Protein AF-A0A173WM74-F1 (afdb_monomer)

Radius of gyration: 18.57 Å; Cα contacts (8 Å, |Δi|>4): 233; chains: 1; bounding box: 45×38×47 Å

Secondary structure (DSSP, 8-state):
--HHHHHHHHHHHTTTEEEHHHHHHHS--TT---S-HHHHHHHHHHH-TTEEEEETTEEEEGGGHHHHHHHTTPPTT-HHHHHHHHHHHHHHHHHHHHHHTT-EEE--TTTTTSEETTEEHHHH-S-SS----S-HHHHHHHTTSSEEEE-TTS-EEEEE----TT-HHHHHHHHHH-

Nearest PDB structures (foldseek):
  5ocn-assembly7_G  TM=7.504E-01  e=9.174E-02  Homo sapiens
  7ne9-assembly1_CCC  TM=6.544E-01  e=1.802E-01  Parasynechococcus marenigrum WH 8102
  6nej-assembly1_B  TM=4.318E-01  e=1.069E+00  Thalictrum flavum subsp. glaucum
  5w7p-assembly1_A-2  TM=2.879E-01  e=3.131E-01  Penicillium oxalicum
  6nei-assembly1_A  TM=4.281E-01  e=2.853E+00  Thalictrum flavum subsp. glaucum

pLDDT: mean 93.68, std 6.39, range [60.84, 98.62]

InterPro domains:
  IPR059547 Type II restriction enzyme NmeDI, C-terminal domain [PF27126] (79-174)

Solvent-accessible surface area (backbone atoms only — not comparable to full-atom values): 10257 Å² total; per-residue (Å²): 133,55,77,63,52,47,51,51,54,40,21,53,76,55,71,28,32,41,39,56,69,53,45,68,72,62,43,84,58,90,85,55,90,62,96,52,59,69,58,50,52,57,49,49,54,71,74,41,79,65,31,42,78,80,48,95,60,30,36,30,33,50,94,34,44,72,62,50,32,59,66,51,62,46,48,88,96,36,67,67,36,48,50,53,43,51,43,33,38,51,46,37,52,53,35,53,52,31,49,76,70,72,26,41,21,35,55,23,84,90,48,28,76,40,49,30,64,89,41,37,38,57,78,68,40,72,34,94,62,86,68,88,70,63,59,68,73,56,47,60,56,54,51,73,37,53,33,37,29,20,43,97,84,54,38,84,71,48,81,42,77,83,76,59,96,89,51,61,66,64,57,53,53,53,61,74,71,105

Organism: NCBI:txid88431

Mean predicted aligned error: 4.09 Å

Foldseek 3Di:
DDLLVQQQVQCVVVQFKDFLVSSVVRGDCVPPPDPCSSVVSVVSQVPDPQKDDLDVRMIGGPVRVVVQCVLLVHDPPDPVSSVLSQQLQVLQVVLVVLVVVVWAKDAAPVQQQHDNRNDGVVVSGRDDDQDPQDDPVLSVLLSPFGMFTADPVSHTPDTDHDDDPVPVVVVVVSVVSD

Structure (mmCIF, N/CA/C/O backbone):
data_AF-A0A173WM74-F1
#
_entry.id   AF-A0A173WM74-F1
#
loop_
_atom_site.group_PDB
_atom_site.id
_atom_site.type_symbol
_atom_site.label_atom_id
_atom_site.label_alt_id
_atom_site.label_comp_id
_atom_site.label_asym_id
_atom_site.label_entity_id
_atom_site.label_seq_id
_atom_site.pdbx_PDB_ins_code
_atom_site.Cartn_x
_atom_site.Cartn_y
_atom_site.Cartn_z
_atom_site.occupancy
_atom_site.B_iso_or_equiv
_atom_site.auth_seq_id
_atom_site.auth_comp_id
_atom_site.auth_asym_id
_atom_site.auth_atom_id
_atom_site.pdbx_PDB_model_num
ATOM 1 N N . MET A 1 1 ? -21.496 10.206 21.040 1.00 77.50 1 MET A N 1
ATOM 2 C CA . MET A 1 1 ? -20.608 9.261 20.348 1.00 77.50 1 MET A CA 1
ATOM 3 C C . MET A 1 1 ? -19.199 9.432 20.893 1.00 77.50 1 MET A C 1
ATOM 5 O O . MET A 1 1 ? -18.743 10.569 20.995 1.00 77.50 1 MET A O 1
ATOM 9 N N . THR A 1 2 ? -18.553 8.356 21.332 1.00 93.25 2 THR A N 1
ATOM 10 C CA . THR A 1 2 ? -17.160 8.379 21.816 1.00 93.25 2 THR A CA 1
ATOM 11 C C . THR A 1 2 ? -16.170 8.446 20.646 1.00 93.25 2 THR A C 1
ATOM 13 O O . THR A 1 2 ? -16.513 8.090 19.523 1.00 93.25 2 THR A O 1
ATOM 16 N N . GLN A 1 3 ? -14.921 8.879 20.879 1.00 95.00 3 GLN A N 1
ATOM 17 C CA . GLN A 1 3 ? -13.886 8.894 19.824 1.00 95.00 3 GLN A CA 1
ATOM 18 C C . GLN A 1 3 ? -13.664 7.502 19.213 1.00 95.00 3 GLN A C 1
ATOM 20 O O . GLN A 1 3 ? -13.483 7.384 18.006 1.00 95.00 3 GLN A O 1
ATOM 25 N N . LYS A 1 4 ? -13.739 6.450 20.041 1.00 96.50 4 LYS A N 1
ATOM 26 C CA . LYS A 1 4 ? -13.674 5.054 19.599 1.00 96.50 4 LYS A CA 1
ATOM 27 C C . LYS A 1 4 ? -14.817 4.710 18.641 1.00 96.50 4 LYS A C 1
ATOM 29 O O . LYS A 1 4 ? -14.561 4.165 17.574 1.00 96.50 4 LYS A O 1
ATOM 34 N N . GLU A 1 5 ? -16.056 5.067 18.986 1.00 96.19 5 GLU A N 1
ATOM 35 C CA . GLU A 1 5 ? -17.231 4.818 18.135 1.00 96.19 5 GLU A CA 1
ATOM 36 C C . GLU A 1 5 ? -17.116 5.492 16.764 1.00 96.19 5 GLU A C 1
ATOM 38 O O . GLU A 1 5 ? -17.469 4.870 15.768 1.00 96.19 5 GLU A O 1
ATOM 43 N N . TYR A 1 6 ? -16.565 6.711 16.687 1.00 96.62 6 TYR A N 1
ATOM 44 C CA . TYR A 1 6 ? -16.304 7.361 15.396 1.00 96.62 6 TYR A CA 1
ATOM 45 C C . TYR A 1 6 ? -15.345 6.546 14.515 1.00 96.62 6 TYR A C 1
ATOM 47 O O . TYR A 1 6 ? -15.570 6.427 13.312 1.00 96.62 6 TYR A O 1
ATOM 55 N N . VAL A 1 7 ? -14.286 5.973 15.100 1.00 97.69 7 VAL A N 1
ATOM 56 C CA . VAL A 1 7 ? -13.318 5.139 14.366 1.00 97.69 7 VAL A CA 1
ATOM 57 C C . VAL A 1 7 ? -13.951 3.814 13.932 1.00 97.69 7 VAL A C 1
ATOM 59 O O . VAL A 1 7 ? -13.772 3.412 12.783 1.00 97.69 7 VAL A O 1
ATOM 62 N N . ILE A 1 8 ? -14.728 3.164 14.808 1.00 98.12 8 ILE A N 1
ATOM 63 C CA . ILE A 1 8 ? -15.452 1.925 14.479 1.00 98.12 8 ILE A CA 1
ATOM 64 C C . ILE A 1 8 ? -16.420 2.166 13.319 1.00 98.12 8 ILE A C 1
ATOM 66 O O . ILE A 1 8 ? -16.401 1.435 12.331 1.00 98.12 8 ILE A O 1
ATOM 70 N N . GLU A 1 9 ? -17.239 3.212 13.408 1.00 97.06 9 GLU A N 1
ATOM 71 C CA . GLU A 1 9 ? -18.222 3.545 12.379 1.00 97.06 9 GLU A CA 1
ATOM 72 C C . GLU A 1 9 ? -17.555 3.889 11.039 1.00 97.06 9 GLU A C 1
ATOM 74 O O . GLU A 1 9 ? -18.016 3.447 9.986 1.00 97.06 9 GLU A O 1
ATOM 79 N N . ALA A 1 10 ? -16.428 4.610 11.062 1.00 97.44 10 ALA A N 1
ATOM 80 C CA . ALA A 1 10 ? -15.644 4.880 9.859 1.00 97.44 10 ALA A CA 1
ATOM 81 C C . ALA A 1 10 ? -15.107 3.590 9.213 1.00 97.44 10 ALA A C 1
ATOM 83 O O . ALA A 1 10 ? -15.219 3.430 7.999 1.00 97.44 10 ALA A O 1
ATOM 84 N N . MET A 1 11 ? -14.580 2.644 10.001 1.00 97.94 11 MET A N 1
ATOM 85 C CA . MET A 1 11 ? -14.127 1.352 9.471 1.00 97.94 11 MET A CA 1
ATOM 86 C C . MET A 1 11 ? -15.284 0.513 8.927 1.0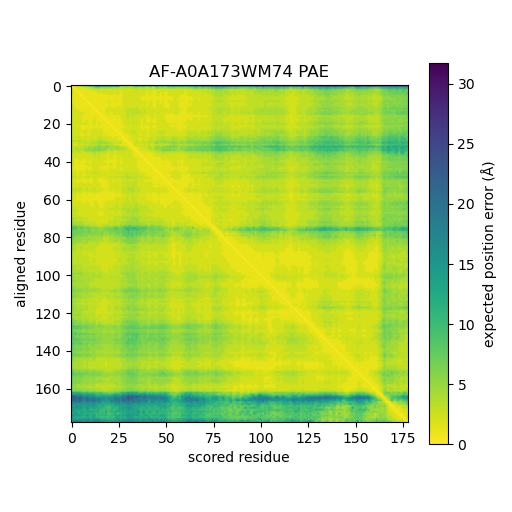0 97.94 11 MET A C 1
ATOM 88 O O . MET A 1 11 ? -15.142 -0.059 7.851 1.00 97.94 11 MET A O 1
ATOM 92 N N . ARG A 1 12 ? -16.444 0.469 9.598 1.00 97.44 12 ARG A N 1
ATOM 93 C CA . ARG A 1 12 ? -17.629 -0.259 9.102 1.00 97.44 12 ARG A CA 1
ATOM 94 C C . ARG A 1 12 ? -18.076 0.251 7.737 1.00 97.44 12 ARG A C 1
ATOM 96 O O . ARG A 1 12 ? -18.298 -0.547 6.830 1.00 97.44 12 ARG A O 1
ATOM 103 N N . ARG A 1 13 ? -18.132 1.575 7.563 1.00 96.69 13 ARG A N 1
ATOM 104 C CA . ARG A 1 13 ? -18.447 2.210 6.270 1.00 96.69 13 ARG A CA 1
ATOM 105 C C . ARG A 1 13 ? -17.415 1.898 5.188 1.00 96.69 13 ARG A C 1
ATOM 107 O O . ARG A 1 13 ? -17.774 1.847 4.019 1.00 96.69 13 ARG A O 1
ATOM 114 N N . ASN A 1 14 ? -16.167 1.654 5.581 1.00 96.62 14 ASN A N 1
ATOM 115 C CA . ASN A 1 14 ? -15.069 1.279 4.693 1.00 96.62 14 ASN A CA 1
ATOM 116 C C . ASN A 1 14 ? -14.883 -0.248 4.567 1.00 96.62 14 ASN A C 1
ATOM 118 O O . ASN A 1 14 ? -13.817 -0.726 4.189 1.00 96.62 14 ASN A O 1
ATOM 122 N N . GLY A 1 15 ? -15.910 -1.037 4.900 1.00 96.19 15 GLY A N 1
ATOM 123 C CA . GLY A 1 15 ? -15.885 -2.491 4.737 1.00 96.19 15 GLY A CA 1
ATOM 124 C C . GLY A 1 15 ? -15.072 -3.236 5.798 1.00 96.19 15 GLY A C 1
ATOM 125 O O . GLY A 1 15 ? -14.536 -4.297 5.501 1.00 96.19 15 GLY A O 1
ATOM 126 N N . GLY A 1 16 ? -14.963 -2.695 7.011 1.00 97.56 16 GLY A N 1
ATOM 127 C CA . GLY A 1 16 ? -14.374 -3.367 8.173 1.00 97.56 16 GLY A CA 1
ATOM 128 C C . GLY A 1 16 ? -12.871 -3.158 8.364 1.00 97.56 16 GLY A C 1
ATOM 129 O O . GLY A 1 16 ? -12.317 -3.658 9.340 1.00 97.56 16 GLY A O 1
ATOM 130 N N . TYR A 1 17 ? -12.208 -2.403 7.486 1.00 97.94 17 TYR A N 1
ATOM 131 C CA . TYR A 1 17 ? -10.787 -2.070 7.594 1.00 97.94 17 TYR A CA 1
ATOM 132 C C . TYR A 1 17 ? -10.521 -0.624 7.186 1.00 97.94 17 TYR A C 1
ATOM 134 O O . TYR A 1 17 ? -11.358 0.010 6.549 1.00 97.94 17 TYR A O 1
ATOM 142 N N . ALA A 1 18 ? -9.354 -0.089 7.535 1.00 97.56 18 ALA A N 1
ATOM 143 C CA . ALA A 1 18 ? -8.869 1.168 6.982 1.00 97.56 18 ALA A CA 1
ATOM 144 C C . ALA A 1 18 ? -7.352 1.329 7.152 1.00 97.56 18 ALA A C 1
ATOM 146 O O . ALA A 1 18 ? -6.758 0.893 8.146 1.00 97.56 18 ALA A O 1
ATOM 147 N N . THR A 1 19 ? -6.726 2.032 6.208 1.00 96.25 19 THR A N 1
ATOM 148 C CA . THR A 1 19 ? -5.402 2.621 6.421 1.00 96.25 19 THR A CA 1
ATOM 149 C C . THR A 1 19 ? -5.500 3.849 7.331 1.00 96.25 19 THR A C 1
ATOM 151 O O . THR A 1 19 ? -6.561 4.465 7.469 1.00 96.25 19 THR A O 1
ATOM 154 N N . PHE A 1 20 ? -4.387 4.282 7.929 1.00 95.62 20 PHE A N 1
ATOM 155 C CA . PHE A 1 20 ? -4.365 5.549 8.669 1.00 95.62 20 PHE A CA 1
ATOM 156 C C . PHE A 1 20 ? -4.770 6.746 7.805 1.00 95.62 20 PHE A C 1
ATOM 158 O O . PHE A 1 20 ? -5.438 7.646 8.307 1.00 95.62 20 PHE A O 1
ATOM 165 N N . GLN A 1 21 ? -4.398 6.765 6.524 1.00 92.44 21 GLN A N 1
ATOM 166 C CA . GLN A 1 21 ? -4.818 7.822 5.605 1.00 92.44 21 GLN A CA 1
ATOM 167 C C . GLN A 1 21 ? -6.338 7.831 5.431 1.00 92.44 21 GLN A C 1
ATOM 169 O O . GLN A 1 21 ? -6.950 8.883 5.603 1.00 92.44 21 GLN A O 1
ATOM 174 N N . GLN A 1 22 ? -6.942 6.666 5.178 1.00 95.38 22 GLN A N 1
ATOM 175 C CA . GLN A 1 22 ? -8.394 6.527 5.057 1.00 95.38 22 GLN A CA 1
ATOM 176 C C . GLN A 1 22 ? -9.100 6.973 6.345 1.00 95.38 22 GLN A C 1
ATOM 178 O O . GLN A 1 22 ? -10.022 7.782 6.289 1.00 95.38 22 GLN A O 1
ATOM 183 N N . LEU A 1 23 ? -8.636 6.536 7.523 1.00 96.94 23 LEU A N 1
ATOM 184 C CA . LEU A 1 23 ? -9.214 6.972 8.802 1.00 96.94 23 LEU A CA 1
ATOM 185 C C . LEU A 1 23 ? -9.132 8.488 8.991 1.00 96.94 23 LEU A C 1
ATOM 187 O O . LEU A 1 23 ? -10.112 9.107 9.392 1.00 96.94 23 LEU A O 1
ATOM 191 N N . ASN A 1 24 ? -7.986 9.095 8.674 1.00 94.75 24 ASN A N 1
ATOM 192 C CA . ASN A 1 24 ? -7.809 10.543 8.789 1.00 94.75 24 ASN A CA 1
ATOM 193 C C . ASN A 1 24 ? -8.716 11.339 7.835 1.00 94.75 24 ASN A C 1
ATOM 195 O O . ASN A 1 24 ? -8.970 12.509 8.099 1.00 94.75 24 ASN A O 1
ATOM 199 N N . GLN A 1 25 ? -9.174 10.732 6.738 1.00 94.19 25 GLN A N 1
ATOM 200 C CA . GLN A 1 25 ? -10.096 11.348 5.782 1.00 94.19 25 GLN A CA 1
ATOM 201 C C . GLN A 1 25 ? -11.571 11.120 6.147 1.00 94.19 25 GLN A C 1
ATOM 203 O O . GLN A 1 25 ? -12.395 11.997 5.909 1.00 94.19 25 GLN A O 1
ATOM 208 N N . MET A 1 26 ? -11.911 9.952 6.700 1.00 96.19 26 MET A N 1
ATOM 209 C CA . MET A 1 26 ? -13.301 9.546 6.952 1.00 96.19 26 MET A CA 1
ATOM 210 C C . MET A 1 26 ? -13.820 9.926 8.342 1.00 96.19 26 MET A C 1
ATOM 212 O O . MET A 1 26 ? -15.027 10.089 8.517 1.00 96.19 26 MET A O 1
ATOM 216 N N . VAL A 1 27 ? -12.942 10.015 9.346 1.00 96.06 27 VAL A N 1
ATOM 217 C CA . VAL A 1 27 ? -13.343 10.318 10.725 1.00 96.06 27 VAL A CA 1
ATOM 218 C C . VAL A 1 27 ? -13.582 11.818 10.884 1.00 96.06 27 VAL A C 1
ATOM 220 O O . VAL A 1 27 ? -12.704 12.631 10.605 1.00 96.06 27 VAL A O 1
ATOM 223 N N . ASP A 1 28 ? -14.758 12.184 11.398 1.00 92.62 28 ASP A N 1
ATOM 224 C CA . ASP A 1 28 ? -15.050 13.566 11.772 1.00 92.62 28 ASP A CA 1
ATOM 225 C C . ASP A 1 28 ? -14.427 13.916 13.134 1.00 92.62 28 ASP A C 1
ATOM 227 O O . ASP A 1 28 ? -14.791 13.374 14.183 1.00 92.62 28 ASP A O 1
ATOM 231 N N . PHE A 1 29 ? -13.493 14.865 13.112 1.00 94.12 29 PHE A N 1
ATOM 232 C CA . PHE A 1 29 ? -12.810 15.380 14.298 1.00 94.12 29 PHE A CA 1
ATOM 233 C C . PHE A 1 29 ? -13.439 16.650 14.872 1.00 94.12 29 PHE A C 1
ATOM 235 O O . PHE A 1 29 ? -12.934 17.158 15.871 1.00 94.12 29 PHE A O 1
ATOM 242 N N . SER A 1 30 ? -14.510 17.184 14.277 1.00 91.94 30 SER A N 1
ATOM 243 C CA . SER A 1 30 ? -15.114 18.478 14.642 1.00 91.94 30 SER A CA 1
ATOM 244 C C . SER A 1 30 ? -15.433 18.615 16.137 1.00 91.94 30 SER A C 1
ATOM 246 O O . SER A 1 30 ? -15.319 19.692 16.718 1.00 91.94 30 SER A O 1
ATOM 248 N N . THR A 1 31 ? -15.787 17.502 16.781 1.00 92.62 31 THR A N 1
ATOM 249 C CA . THR A 1 31 ? -16.156 17.435 18.201 1.00 92.62 31 THR A CA 1
ATOM 250 C C . THR A 1 31 ? -14.990 17.087 19.132 1.00 92.62 31 THR A C 1
ATOM 252 O O . THR A 1 31 ? -15.153 17.042 20.356 1.00 92.62 31 THR A O 1
ATOM 255 N N . TRP A 1 32 ? -13.802 16.816 18.588 1.00 94.50 32 TRP A N 1
ATOM 256 C CA . TRP A 1 32 ? -12.655 16.350 19.358 1.00 94.50 32 TRP A CA 1
ATOM 257 C C . TRP A 1 32 ? -11.907 17.539 19.964 1.00 94.50 32 TRP A C 1
ATOM 259 O O . TRP A 1 32 ? -11.507 18.470 19.277 1.00 94.50 32 TRP A O 1
ATOM 269 N N . LYS A 1 33 ? -11.650 17.488 21.274 1.00 93.69 33 LYS A N 1
ATOM 270 C CA . LYS A 1 33 ? -10.953 18.569 22.000 1.00 93.69 33 LYS A CA 1
ATOM 271 C C . LYS A 1 33 ? -9.421 18.516 21.882 1.00 93.69 33 LYS A C 1
ATOM 273 O O . LYS A 1 33 ? -8.736 19.393 22.400 1.00 93.69 33 LYS A O 1
ATOM 278 N N . THR A 1 34 ? -8.872 17.467 21.268 1.00 92.94 34 THR A N 1
ATOM 279 C CA . THR A 1 34 ? -7.420 17.266 21.135 1.00 92.94 34 THR A CA 1
ATOM 280 C C . THR A 1 34 ? -6.835 18.120 20.011 1.00 92.94 34 THR A C 1
ATOM 282 O O . THR A 1 34 ? -7.467 18.322 18.980 1.00 92.94 34 THR A O 1
ATOM 285 N N . LYS A 1 35 ? -5.589 18.574 20.185 1.00 93.69 35 LYS A N 1
ATOM 286 C CA . LYS A 1 35 ? -4.828 19.273 19.135 1.00 93.69 35 LYS A CA 1
ATOM 287 C C . LYS A 1 35 ? -4.227 18.317 18.099 1.00 93.69 35 LYS A C 1
ATOM 289 O O . LYS A 1 35 ? -3.774 18.766 17.053 1.00 93.69 35 LYS A O 1
ATOM 294 N N . THR A 1 36 ? -4.191 17.018 18.396 1.00 94.69 36 THR A N 1
ATOM 295 C CA . THR A 1 36 ? -3.547 15.986 17.570 1.00 94.69 36 THR A CA 1
ATOM 296 C C . THR A 1 36 ? -4.497 14.811 17.297 1.00 94.69 36 THR A C 1
ATOM 298 O O . THR A 1 36 ? -4.211 13.673 17.678 1.00 94.69 36 THR A O 1
ATOM 301 N N . PRO A 1 37 ? -5.644 15.043 16.630 1.00 95.31 37 PRO A N 1
ATOM 302 C CA . PRO A 1 37 ? -6.659 14.008 16.409 1.00 95.31 37 PRO A CA 1
ATOM 303 C C . PRO A 1 37 ? -6.125 12.763 15.682 1.00 95.31 37 PRO A C 1
ATOM 305 O O . PRO A 1 37 ? -6.489 11.640 16.023 1.00 95.31 37 PRO A O 1
ATOM 308 N N . GLN A 1 38 ? -5.170 12.921 14.766 1.00 95.56 38 GLN A N 1
ATOM 309 C CA . GLN A 1 38 ? -4.547 11.795 14.064 1.00 95.56 38 GLN A CA 1
ATOM 310 C C . GLN A 1 38 ? -3.710 10.915 15.008 1.00 95.56 38 GLN A C 1
ATOM 312 O O . GLN A 1 38 ? -3.611 9.705 14.811 1.00 95.56 38 GLN A O 1
ATOM 317 N N . ALA A 1 39 ? -3.094 11.500 16.044 1.00 96.50 39 ALA A N 1
ATOM 318 C CA . ALA A 1 39 ? -2.398 10.732 17.079 1.00 96.50 39 ALA A CA 1
ATOM 319 C C . ALA A 1 39 ? -3.389 9.959 17.952 1.00 96.50 39 ALA A C 1
ATOM 321 O O . ALA A 1 39 ? -3.135 8.803 18.285 1.00 96.50 39 ALA A O 1
ATOM 322 N N . SER A 1 40 ? -4.541 10.565 18.244 1.00 96.94 40 SER A N 1
ATOM 323 C CA . SER A 1 40 ? -5.629 9.899 18.954 1.00 96.94 40 SER A CA 1
ATOM 324 C C . SER A 1 40 ? -6.182 8.702 18.170 1.00 96.94 40 SER A C 1
ATOM 326 O O . SER A 1 40 ? -6.369 7.657 18.781 1.00 96.94 40 SER A O 1
ATOM 328 N N . ILE A 1 41 ? -6.333 8.768 16.836 1.00 97.44 41 ILE A N 1
ATOM 329 C CA . ILE A 1 41 ? -6.678 7.577 16.024 1.00 97.44 41 ILE A CA 1
ATOM 330 C C . ILE A 1 41 ? -5.662 6.452 16.226 1.00 97.44 41 ILE A C 1
ATOM 332 O O . ILE A 1 41 ? -6.052 5.316 16.491 1.00 97.44 41 ILE A O 1
ATOM 336 N N . ARG A 1 42 ? -4.361 6.758 16.105 1.00 97.38 42 ARG A N 1
ATOM 337 C CA . ARG A 1 42 ? -3.303 5.745 16.253 1.00 97.38 42 ARG A CA 1
ATOM 338 C C . ARG A 1 42 ? -3.361 5.077 17.621 1.00 97.38 42 ARG A C 1
ATOM 340 O O . ARG A 1 42 ? -3.242 3.862 17.696 1.00 97.38 42 ARG A O 1
ATOM 347 N N . GLN A 1 43 ? -3.570 5.862 18.674 1.00 97.50 43 GLN A N 1
ATOM 348 C CA . GLN A 1 43 ? -3.729 5.339 20.026 1.00 97.50 43 GLN A CA 1
ATOM 349 C C . GLN A 1 43 ? -4.972 4.450 20.144 1.00 97.50 43 GLN A C 1
ATOM 351 O O . GLN A 1 43 ? -4.876 3.362 20.700 1.00 97.50 43 GLN A O 1
ATOM 356 N N . ILE A 1 44 ? -6.121 4.887 19.617 1.00 97.69 44 ILE A N 1
ATOM 357 C CA . ILE A 1 44 ? -7.387 4.142 19.691 1.00 97.69 44 ILE A CA 1
ATOM 358 C C . ILE A 1 44 ? -7.213 2.741 19.105 1.00 97.69 44 ILE A C 1
ATOM 360 O O . ILE A 1 44 ? -7.441 1.761 19.807 1.00 97.69 44 ILE A O 1
ATOM 364 N N . VAL A 1 45 ? -6.742 2.626 17.862 1.00 98.06 45 VAL A N 1
ATOM 365 C CA . VAL A 1 45 ? -6.629 1.304 17.223 1.00 98.06 45 VAL A CA 1
ATOM 366 C C . VAL A 1 45 ? -5.597 0.396 17.902 1.00 98.06 45 VAL A C 1
ATOM 368 O O . VAL A 1 45 ? -5.683 -0.813 17.773 1.00 98.06 45 VAL A O 1
ATOM 371 N N . GLN A 1 46 ? -4.628 0.959 18.633 1.00 97.06 46 GLN A N 1
ATOM 372 C CA . GLN A 1 46 ? -3.585 0.196 19.328 1.00 97.06 46 GLN A CA 1
ATOM 373 C C . GLN A 1 46 ? -3.985 -0.284 20.728 1.00 97.06 46 GLN A C 1
ATOM 375 O O . GLN A 1 46 ? -3.405 -1.251 21.212 1.00 97.06 46 GLN A O 1
ATOM 380 N N . VAL A 1 47 ? -4.896 0.421 21.404 1.00 97.69 47 VAL A N 1
ATOM 381 C CA . VAL A 1 47 ? -5.229 0.177 22.820 1.00 97.69 47 VAL A CA 1
ATOM 382 C C . VAL A 1 47 ? -6.463 -0.707 22.986 1.00 97.69 47 VAL A C 1
ATOM 384 O O . VAL A 1 47 ? -6.567 -1.419 23.981 1.00 97.69 47 VAL A O 1
ATOM 387 N N . TYR A 1 48 ? -7.400 -0.643 22.044 1.00 98.00 48 TYR A N 1
ATOM 388 C CA . TYR A 1 48 ? -8.688 -1.323 22.135 1.00 98.00 48 TYR A CA 1
ATOM 389 C C . TYR A 1 48 ? -8.685 -2.655 21.367 1.00 98.00 48 TYR A C 1
ATOM 391 O O . TYR A 1 48 ? -8.149 -2.734 20.264 1.00 98.00 48 TYR A O 1
ATOM 399 N N . ASP A 1 49 ? -9.305 -3.687 21.941 1.00 97.38 49 ASP A N 1
ATOM 400 C CA . ASP A 1 49 ? -9.371 -5.060 21.412 1.00 97.38 49 ASP A CA 1
ATOM 401 C C . ASP A 1 49 ? -10.370 -5.232 20.257 1.00 97.38 49 ASP A C 1
ATOM 403 O O . ASP A 1 49 ? -10.314 -6.212 19.507 1.00 97.38 49 ASP A O 1
ATOM 407 N N . GLU A 1 50 ? -11.246 -4.246 20.051 1.00 98.19 50 GLU A N 1
ATOM 408 C CA . GLU A 1 50 ? -12.124 -4.182 18.883 1.00 98.19 50 GLU A CA 1
ATOM 409 C C . GLU A 1 50 ? -11.359 -3.998 17.562 1.00 98.19 50 GLU A C 1
ATOM 411 O O . GLU A 1 50 ? -11.954 -4.138 16.492 1.00 98.19 50 GLU A O 1
ATOM 416 N N . PHE A 1 51 ? -10.054 -3.715 17.621 1.00 98.50 51 PHE A N 1
ATOM 417 C CA . PHE A 1 51 ? -9.186 -3.555 16.462 1.00 98.50 51 PHE A CA 1
ATOM 418 C C . PHE A 1 51 ? -8.045 -4.569 16.470 1.00 98.50 51 PHE A C 1
ATOM 420 O O . PHE A 1 51 ? -7.461 -4.883 17.506 1.00 98.50 51 PHE A O 1
ATOM 427 N N . PHE A 1 52 ? -7.640 -4.996 15.279 1.00 97.44 52 PHE A N 1
ATOM 428 C CA . PHE A 1 52 ? -6.409 -5.747 15.087 1.00 97.44 52 PHE A CA 1
ATOM 429 C C . PHE A 1 52 ? -5.579 -5.147 13.954 1.00 97.44 52 PHE A C 1
ATOM 431 O O . PHE A 1 52 ? -6.088 -4.559 12.992 1.00 97.44 52 PHE A O 1
ATOM 438 N N . ARG A 1 53 ? -4.260 -5.278 14.087 1.00 97.25 53 ARG A N 1
ATOM 439 C CA . ARG A 1 53 ? -3.309 -4.790 13.092 1.00 97.25 53 ARG A CA 1
ATOM 440 C C . ARG A 1 53 ? -3.111 -5.848 12.017 1.00 97.25 53 ARG A C 1
ATOM 442 O O . ARG A 1 53 ? -2.678 -6.950 12.334 1.00 97.25 53 ARG A O 1
ATOM 449 N N . ILE A 1 54 ? -3.325 -5.477 10.759 1.00 95.44 54 ILE A N 1
ATOM 450 C CA . ILE A 1 54 ? -2.989 -6.327 9.608 1.00 95.44 54 ILE A CA 1
ATOM 451 C C . ILE A 1 54 ? -1.535 -6.059 9.211 1.00 95.44 54 ILE A C 1
ATOM 453 O O . ILE A 1 54 ? -0.706 -6.968 9.175 1.00 95.44 54 ILE A O 1
ATOM 457 N N . ARG A 1 55 ? -1.199 -4.782 8.985 1.00 95.00 55 ARG A N 1
ATOM 458 C CA . ARG A 1 55 ? 0.149 -4.296 8.645 1.00 95.00 55 ARG A CA 1
ATOM 459 C C . ARG A 1 55 ? 0.411 -2.923 9.260 1.00 95.00 55 ARG A C 1
ATOM 461 O O . ARG A 1 55 ? -0.517 -2.283 9.756 1.00 95.00 55 ARG A O 1
ATOM 468 N N . PRO A 1 56 ? 1.661 -2.430 9.264 1.00 93.88 56 PRO A N 1
ATOM 469 C CA . PRO A 1 56 ? 1.939 -1.047 9.626 1.00 93.88 56 PRO A CA 1
ATOM 470 C C . PRO A 1 56 ? 1.038 -0.072 8.857 1.00 93.88 56 PRO A C 1
ATOM 472 O O . PRO A 1 56 ? 1.014 -0.039 7.628 1.00 93.88 56 PRO A O 1
ATOM 475 N N . GLY A 1 57 ? 0.251 0.694 9.610 1.00 95.00 57 GLY A N 1
ATOM 476 C CA . GLY A 1 57 ? -0.697 1.653 9.053 1.00 95.00 57 GLY A CA 1
ATOM 477 C C . GLY A 1 57 ? -2.011 1.078 8.521 1.00 95.00 57 GLY A C 1
ATOM 478 O O . GLY A 1 57 ? -2.851 1.888 8.149 1.00 95.00 57 GLY A O 1
ATOM 479 N N . LEU A 1 58 ? -2.224 -0.245 8.543 1.00 97.62 58 LEU A N 1
ATOM 480 C CA . LEU A 1 58 ? -3.453 -0.923 8.112 1.00 97.62 58 LEU A CA 1
ATOM 481 C C . LEU A 1 58 ? -4.074 -1.711 9.270 1.00 97.62 58 LEU A C 1
ATOM 483 O O . LEU A 1 58 ? -3.473 -2.647 9.809 1.00 97.62 58 LEU A O 1
ATOM 487 N N . TRP A 1 59 ? -5.298 -1.335 9.620 1.00 98.44 59 TRP A N 1
ATOM 488 C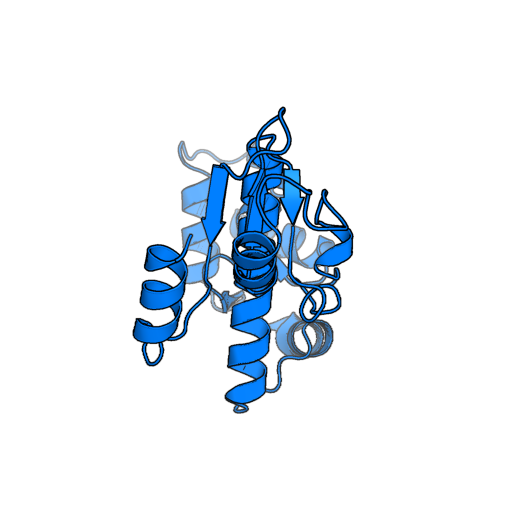 CA . TRP A 1 59 ? -6.039 -1.876 10.755 1.00 98.44 59 TRP A CA 1
ATOM 489 C C . TRP A 1 59 ? -7.433 -2.313 10.328 1.00 98.44 59 TRP A C 1
ATOM 491 O O . TRP A 1 59 ? -7.989 -1.774 9.371 1.00 98.44 59 TRP A O 1
ATOM 501 N N . ALA A 1 60 ? -8.000 -3.266 11.056 1.00 98.31 60 ALA A N 1
ATOM 502 C CA . ALA A 1 60 ? -9.355 -3.742 10.832 1.00 98.31 60 ALA A CA 1
ATOM 503 C C . ALA A 1 60 ? -10.084 -4.016 12.142 1.00 98.31 60 ALA A C 1
ATOM 505 O O . ALA A 1 60 ? -9.464 -4.145 13.199 1.00 98.31 60 ALA A O 1
ATOM 506 N N . LEU A 1 61 ? -11.410 -4.080 12.052 1.00 98.62 61 LEU A N 1
ATOM 507 C CA . LEU A 1 61 ? -12.267 -4.458 13.163 1.00 98.62 61 LEU A CA 1
ATOM 508 C C . LEU A 1 61 ? -12.169 -5.960 13.401 1.00 98.62 61 LEU A C 1
ATOM 510 O O . LEU A 1 61 ? -12.299 -6.747 12.463 1.00 98.62 61 LEU A O 1
ATOM 514 N N . THR A 1 62 ? -12.006 -6.359 14.659 1.00 98.19 62 THR A N 1
ATOM 515 C CA . THR A 1 62 ? -11.919 -7.770 15.057 1.00 98.19 62 THR A CA 1
ATOM 516 C C . THR A 1 62 ? -13.159 -8.557 14.618 1.00 98.19 62 THR A C 1
ATOM 518 O O . THR A 1 62 ? -13.031 -9.685 14.151 1.00 98.19 62 THR A O 1
ATOM 521 N N . GLU A 1 63 ? -14.347 -7.941 14.652 1.00 97.81 63 GLU A N 1
ATOM 522 C CA . GLU A 1 63 ? -15.604 -8.546 14.170 1.00 97.81 63 GLU A CA 1
ATOM 523 C C . GLU A 1 63 ? -15.631 -8.815 12.650 1.00 97.81 63 GLU A C 1
ATOM 525 O O . GLU A 1 63 ? -16.421 -9.632 12.188 1.00 97.81 63 GLU A O 1
ATOM 530 N N . CYS A 1 64 ? -14.767 -8.158 11.866 1.00 97.50 64 CYS A N 1
ATOM 531 C CA . CYS A 1 64 ? -14.683 -8.300 10.408 1.00 97.50 64 CYS A CA 1
ATOM 532 C C . CYS A 1 64 ? -13.466 -9.116 9.945 1.00 97.50 64 CYS A C 1
ATOM 534 O O . CYS A 1 64 ? -13.204 -9.173 8.743 1.00 97.50 64 CYS A O 1
ATOM 536 N N . LYS A 1 65 ? -12.703 -9.721 10.868 1.00 96.50 65 LYS A N 1
ATOM 537 C CA . LYS A 1 65 ? -11.400 -10.336 10.577 1.00 96.50 65 LYS A CA 1
ATOM 538 C C . LYS A 1 65 ? -11.441 -11.295 9.382 1.00 96.50 65 LYS A C 1
ATOM 540 O O . LYS A 1 65 ? -10.705 -11.084 8.421 1.00 96.50 65 LYS A O 1
ATOM 545 N N . ASP A 1 66 ? -12.320 -12.292 9.416 1.00 95.69 66 ASP A N 1
ATOM 546 C CA . ASP A 1 66 ? -12.363 -13.346 8.394 1.00 95.69 66 ASP A CA 1
ATOM 547 C C . ASP A 1 66 ? -12.718 -12.801 7.002 1.00 95.69 66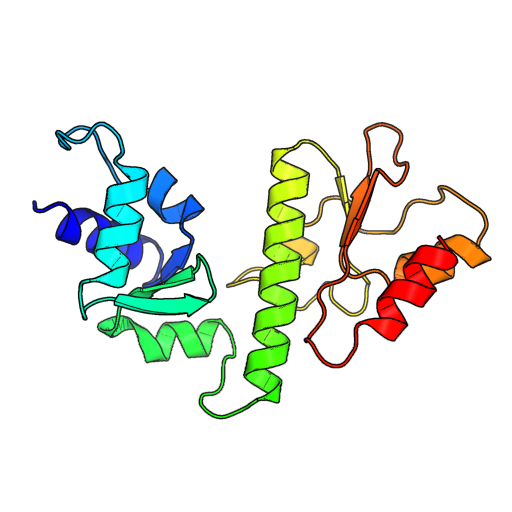 ASP A C 1
ATOM 549 O O . ASP A 1 66 ? -12.136 -13.214 5.997 1.00 95.69 66 ASP A O 1
ATOM 553 N N . ASP A 1 67 ? -13.638 -11.831 6.924 1.00 96.19 67 ASP A N 1
ATOM 554 C CA . ASP A 1 67 ? -14.002 -11.201 5.651 1.00 96.19 67 ASP A CA 1
ATOM 555 C C . ASP A 1 67 ? -12.842 -10.389 5.066 1.00 96.19 67 ASP A C 1
ATOM 557 O O . ASP A 1 67 ? -12.548 -10.491 3.872 1.00 96.19 67 ASP A O 1
ATOM 561 N N . VAL A 1 68 ? -12.155 -9.618 5.913 1.00 96.12 68 VAL A N 1
ATOM 562 C CA . VAL A 1 68 ? -11.035 -8.771 5.492 1.00 96.12 68 VAL A CA 1
ATOM 563 C C . VAL A 1 68 ? -9.862 -9.618 5.002 1.00 96.12 68 VAL A C 1
ATOM 565 O O . VAL A 1 68 ? -9.328 -9.348 3.925 1.00 96.12 68 VAL A O 1
ATOM 568 N N . LEU A 1 69 ? -9.493 -10.675 5.734 1.00 94.81 69 LEU A N 1
ATOM 569 C CA . LEU A 1 69 ? -8.419 -11.582 5.317 1.00 94.81 69 LEU A CA 1
ATOM 570 C C . LEU A 1 69 ? -8.745 -12.258 3.980 1.00 94.81 69 LEU A C 1
ATOM 572 O O . LEU A 1 69 ? -7.905 -12.278 3.081 1.00 94.81 69 LEU A O 1
ATOM 576 N N . ARG A 1 70 ? -9.990 -12.716 3.800 1.00 94.19 70 ARG A N 1
ATOM 577 C CA . ARG A 1 70 ? -10.458 -13.309 2.541 1.00 94.19 70 ARG A CA 1
ATOM 578 C C . ARG A 1 70 ? -10.406 -12.326 1.371 1.00 94.19 70 ARG A C 1
ATOM 580 O O . ARG A 1 70 ? -10.030 -12.719 0.274 1.00 94.19 70 ARG A O 1
ATOM 587 N N . ARG A 1 71 ? -10.786 -11.058 1.564 1.00 93.88 71 ARG A N 1
ATOM 588 C CA . ARG A 1 71 ? -10.748 -10.035 0.496 1.00 93.88 71 ARG A CA 1
ATOM 589 C C . ARG A 1 71 ? -9.325 -9.722 0.039 1.00 93.88 71 ARG A C 1
ATOM 591 O O . ARG A 1 71 ? -9.108 -9.486 -1.154 1.00 93.88 71 ARG A O 1
ATOM 598 N N . PHE A 1 72 ? -8.379 -9.765 0.973 1.00 93.75 72 PHE A N 1
ATOM 599 C CA . PHE A 1 72 ? -6.956 -9.521 0.735 1.00 93.75 72 PHE A CA 1
ATOM 600 C C . PHE A 1 72 ? -6.163 -10.770 0.338 1.00 93.75 72 PHE A C 1
ATOM 602 O O . PHE A 1 72 ? -4.953 -10.671 0.157 1.00 93.75 72 PHE A O 1
ATOM 609 N N . ASP A 1 73 ? -6.828 -11.918 0.182 1.00 91.06 73 ASP A N 1
ATOM 610 C CA . ASP A 1 73 ? -6.205 -13.212 -0.115 1.00 91.06 73 ASP A CA 1
ATOM 611 C C . ASP A 1 73 ? -5.097 -13.593 0.897 1.00 91.06 73 ASP A C 1
ATOM 613 O O . ASP A 1 73 ? -4.095 -14.218 0.542 1.00 91.06 73 ASP A O 1
ATOM 617 N N . ILE A 1 74 ? -5.275 -13.208 2.168 1.00 93.00 74 ILE A N 1
ATOM 618 C CA . ILE A 1 74 ? -4.357 -13.533 3.266 1.00 93.00 74 ILE A CA 1
ATOM 619 C C . ILE A 1 74 ? -4.796 -14.851 3.901 1.00 93.00 74 ILE A C 1
ATOM 621 O O . ILE A 1 74 ? -5.897 -14.957 4.446 1.00 93.00 74 ILE A O 1
ATOM 625 N N . VAL A 1 75 ? -3.910 -15.841 3.874 1.00 92.50 75 VAL A N 1
ATOM 626 C CA . VAL A 1 75 ? -4.099 -17.136 4.528 1.00 92.50 75 VAL A CA 1
ATOM 627 C C . VAL A 1 75 ? -3.339 -17.133 5.850 1.00 92.50 75 VAL A C 1
ATOM 629 O O . VAL A 1 75 ? -2.122 -16.953 5.888 1.00 92.50 75 VAL A O 1
ATOM 632 N N . GLU A 1 76 ? -4.052 -17.319 6.962 1.00 88.25 76 GLU A N 1
ATOM 633 C CA . GLU A 1 76 ? -3.413 -17.362 8.279 1.00 88.25 76 GLU A CA 1
ATOM 634 C C . GLU A 1 76 ? -2.430 -18.534 8.384 1.00 88.25 76 GLU A C 1
ATOM 636 O O . GLU A 1 76 ? -2.731 -19.658 7.984 1.00 88.25 76 GLU A O 1
ATOM 641 N N . ASN A 1 77 ? -1.273 -18.273 8.996 1.00 88.50 77 ASN A N 1
ATOM 642 C CA . ASN A 1 77 ? -0.164 -19.221 9.161 1.00 88.50 77 ASN A CA 1
ATOM 643 C C . ASN A 1 77 ? 0.514 -19.672 7.852 1.00 88.50 77 ASN A C 1
ATOM 645 O O . ASN A 1 77 ? 1.333 -20.590 7.886 1.00 88.50 77 ASN A O 1
ATOM 649 N N . ASP A 1 78 ? 0.232 -19.015 6.725 1.00 92.25 78 ASP A N 1
ATOM 650 C CA . ASP A 1 78 ? 0.957 -19.205 5.470 1.00 92.25 78 ASP A CA 1
ATOM 651 C C . ASP A 1 78 ? 1.945 -18.050 5.259 1.00 92.25 78 ASP A C 1
ATOM 653 O O . ASP A 1 78 ? 1.561 -16.911 4.983 1.00 92.25 78 ASP A O 1
ATOM 657 N N . VAL A 1 79 ? 3.238 -18.351 5.401 1.00 87.75 79 VAL A N 1
ATOM 658 C CA . VAL A 1 79 ? 4.314 -17.359 5.252 1.00 87.75 79 VAL A CA 1
ATOM 659 C C . VAL A 1 79 ? 4.360 -16.795 3.829 1.00 87.75 79 VAL A C 1
ATOM 661 O O . VAL A 1 79 ? 4.570 -15.600 3.663 1.00 87.75 79 VAL A O 1
ATOM 664 N N . GLY A 1 80 ? 4.111 -17.614 2.804 1.00 88.00 80 GLY A N 1
ATOM 665 C CA . GLY A 1 80 ? 4.158 -17.168 1.411 1.00 88.00 80 GLY A CA 1
ATOM 666 C C . GLY A 1 80 ? 3.007 -16.223 1.063 1.00 88.00 80 GLY A C 1
ATOM 667 O O . GLY A 1 80 ? 3.215 -15.212 0.393 1.00 88.00 80 GLY A O 1
ATOM 668 N N . SER A 1 81 ? 1.802 -16.509 1.562 1.00 89.75 81 SER A N 1
ATOM 669 C CA . SER A 1 81 ? 0.650 -15.606 1.459 1.00 89.75 81 SER A CA 1
ATOM 670 C C . SER A 1 81 ? 0.915 -14.284 2.187 1.00 89.75 81 SER A C 1
ATOM 672 O O . SER A 1 81 ? 0.681 -13.211 1.624 1.00 89.75 81 SER A O 1
ATOM 674 N N . ASP A 1 82 ? 1.459 -14.349 3.407 1.00 89.12 82 ASP A N 1
ATOM 675 C CA . ASP A 1 82 ? 1.777 -13.174 4.221 1.00 89.12 82 ASP A CA 1
ATOM 676 C C . ASP A 1 82 ? 2.834 -12.278 3.553 1.00 89.12 82 ASP A C 1
ATOM 678 O O . ASP A 1 82 ? 2.654 -11.056 3.479 1.00 89.12 82 ASP A O 1
ATOM 682 N N . GLU A 1 83 ? 3.900 -12.868 3.010 1.00 90.25 83 GLU A N 1
ATOM 683 C CA . GLU A 1 83 ? 4.950 -12.165 2.267 1.00 90.25 83 GLU A CA 1
ATOM 684 C C . GLU A 1 83 ? 4.407 -11.540 0.980 1.00 90.25 83 GLU A C 1
ATOM 686 O O . GLU A 1 83 ? 4.610 -10.346 0.749 1.00 90.25 83 GLU A O 1
ATOM 691 N N . MET A 1 84 ? 3.635 -12.292 0.186 1.00 90.75 84 MET A N 1
ATOM 692 C CA . MET A 1 84 ? 3.046 -11.794 -1.060 1.00 90.75 84 MET A CA 1
ATOM 693 C C . MET A 1 84 ? 2.136 -10.585 -0.817 1.00 90.75 84 MET A C 1
ATOM 695 O O . MET A 1 84 ? 2.269 -9.575 -1.513 1.00 90.75 84 MET A O 1
ATOM 699 N N . PHE A 1 85 ? 1.250 -10.664 0.183 1.00 94.12 85 PHE A N 1
ATOM 700 C CA . PHE A 1 85 ? 0.392 -9.542 0.563 1.00 94.12 85 PHE A CA 1
ATOM 701 C C . PHE A 1 85 ? 1.212 -8.356 1.076 1.00 94.12 85 PHE A C 1
ATOM 703 O O . PHE A 1 85 ? 0.940 -7.214 0.719 1.00 94.12 85 PHE A O 1
ATOM 710 N N . THR A 1 86 ? 2.225 -8.603 1.911 1.00 93.81 86 THR A N 1
ATOM 711 C CA . THR A 1 86 ? 3.083 -7.537 2.450 1.00 93.81 86 THR A CA 1
ATOM 712 C C . THR A 1 86 ? 3.788 -6.780 1.337 1.00 93.81 86 THR A C 1
ATOM 714 O O . THR A 1 86 ? 3.808 -5.548 1.343 1.00 93.81 86 THR A O 1
ATOM 717 N N . HIS A 1 87 ? 4.347 -7.518 0.382 1.00 94.56 87 HIS A N 1
ATOM 718 C CA . HIS A 1 87 ? 5.083 -6.954 -0.730 1.00 94.56 87 HIS A CA 1
ATOM 719 C C . HIS A 1 87 ? 4.168 -6.078 -1.599 1.00 94.56 87 HIS A C 1
ATOM 721 O O . HIS A 1 87 ? 4.447 -4.891 -1.780 1.00 94.56 87 HIS A O 1
ATOM 727 N N . SER A 1 88 ? 3.015 -6.600 -2.038 1.00 96.00 88 SER A N 1
ATOM 728 C CA . SER A 1 88 ? 2.068 -5.821 -2.850 1.00 96.00 88 SER A CA 1
ATOM 729 C C . SER A 1 88 ? 1.424 -4.664 -2.081 1.00 96.00 88 SER A C 1
ATOM 731 O O . SER A 1 88 ? 1.169 -3.603 -2.656 1.00 96.00 88 SER A O 1
ATOM 733 N N . TYR A 1 89 ? 1.204 -4.823 -0.772 1.00 96.94 89 TYR A N 1
ATOM 734 C CA . TYR A 1 89 ? 0.721 -3.753 0.096 1.00 96.94 89 TYR A CA 1
ATOM 735 C C . TYR A 1 89 ? 1.689 -2.566 0.094 1.00 96.94 89 TYR A C 1
ATOM 737 O O . TYR A 1 89 ? 1.271 -1.437 -0.162 1.00 96.94 89 TYR A O 1
ATOM 745 N N . TYR A 1 90 ? 2.985 -2.801 0.314 1.00 96.81 90 TYR A N 1
ATOM 746 C CA . TYR A 1 90 ? 3.969 -1.718 0.300 1.00 96.81 90 TYR A CA 1
ATOM 747 C C . TYR A 1 90 ? 4.205 -1.138 -1.094 1.00 96.81 90 TYR A C 1
ATOM 749 O O . TYR A 1 90 ? 4.333 0.082 -1.197 1.00 96.81 90 TYR A O 1
ATOM 757 N N . GLN A 1 91 ? 4.185 -1.952 -2.157 1.00 97.50 91 GLN A N 1
ATOM 758 C CA . GLN A 1 91 ? 4.201 -1.443 -3.535 1.00 97.50 91 GLN A CA 1
ATOM 759 C C . GLN A 1 91 ? 3.072 -0.423 -3.744 1.00 97.50 91 GLN A C 1
ATOM 761 O O . GLN A 1 91 ? 3.316 0.693 -4.202 1.00 97.50 91 GLN A O 1
ATOM 766 N N . GLY A 1 92 ? 1.846 -0.757 -3.329 1.00 97.31 92 GLY A N 1
ATOM 767 C CA . GLY A 1 92 ? 0.706 0.144 -3.471 1.00 97.31 92 GLY A CA 1
ATOM 768 C C . GLY A 1 92 ? 0.808 1.413 -2.621 1.00 97.31 92 GLY A C 1
ATOM 769 O O . GLY A 1 92 ? 0.531 2.494 -3.133 1.00 97.31 92 GLY A O 1
ATOM 770 N N . ILE A 1 93 ? 1.305 1.329 -1.379 1.00 96.88 93 ILE A N 1
ATOM 771 C CA . ILE A 1 93 ? 1.586 2.524 -0.558 1.00 96.88 93 ILE A CA 1
ATOM 772 C C . ILE A 1 93 ? 2.595 3.449 -1.254 1.00 96.88 93 ILE A C 1
ATOM 774 O O . ILE A 1 93 ? 2.410 4.665 -1.277 1.00 96.88 93 ILE A O 1
ATOM 778 N N . ILE A 1 94 ? 3.662 2.895 -1.837 1.00 97.94 94 ILE A N 1
ATOM 779 C CA . ILE A 1 94 ? 4.678 3.679 -2.552 1.00 97.94 94 ILE A CA 1
ATOM 780 C C . ILE A 1 94 ? 4.073 4.332 -3.803 1.00 97.94 94 ILE A C 1
ATOM 782 O O . ILE A 1 94 ? 4.371 5.492 -4.088 1.00 97.94 94 ILE A O 1
ATOM 786 N N . VAL A 1 95 ? 3.198 3.634 -4.530 1.00 98.19 95 VAL A N 1
ATOM 787 C CA . VAL A 1 95 ? 2.460 4.209 -5.666 1.00 98.19 95 VAL A CA 1
ATOM 788 C C . VAL A 1 95 ? 1.558 5.363 -5.217 1.00 98.19 95 VAL A C 1
ATOM 790 O O . VAL A 1 95 ? 1.630 6.448 -5.796 1.00 98.19 95 VAL A O 1
ATOM 793 N N . GLU A 1 96 ? 0.751 5.176 -4.168 1.00 96.38 96 GLU A N 1
ATOM 794 C CA . GLU A 1 96 ? -0.140 6.227 -3.659 1.00 96.38 96 GLU A CA 1
ATOM 795 C C . GLU A 1 96 ? 0.641 7.468 -3.213 1.00 96.38 96 GLU A C 1
ATOM 797 O O . GLU A 1 96 ? 0.265 8.587 -3.566 1.00 96.38 96 GLU A O 1
ATOM 802 N N . LEU A 1 97 ? 1.767 7.287 -2.516 1.00 96.56 97 LEU A N 1
ATOM 803 C CA . LEU A 1 97 ? 2.649 8.391 -2.128 1.00 96.56 97 LEU A CA 1
ATOM 804 C C . LEU A 1 97 ? 3.206 9.137 -3.345 1.00 96.56 97 LEU A C 1
ATOM 806 O O . LEU A 1 97 ? 3.201 10.368 -3.354 1.00 96.56 97 LEU A O 1
ATOM 810 N N . GLY A 1 98 ? 3.656 8.418 -4.375 1.00 97.69 98 GLY A N 1
ATOM 811 C CA . GLY A 1 98 ? 4.156 9.028 -5.609 1.00 97.69 98 GLY A CA 1
ATOM 812 C C . GLY A 1 98 ? 3.095 9.902 -6.274 1.00 97.69 98 GLY A C 1
ATOM 813 O O . GLY A 1 98 ? 3.347 11.076 -6.553 1.00 97.69 98 GLY A O 1
ATOM 814 N N . ASN A 1 99 ? 1.882 9.363 -6.410 1.00 96.56 99 ASN A N 1
ATOM 815 C CA . ASN A 1 99 ? 0.740 10.079 -6.974 1.00 96.56 99 ASN A CA 1
ATOM 816 C C . ASN A 1 99 ? 0.369 11.320 -6.137 1.00 96.56 99 ASN A C 1
ATOM 818 O O . ASN A 1 99 ? 0.127 12.389 -6.692 1.00 96.56 99 ASN A O 1
ATOM 822 N N . MET A 1 100 ? 0.371 11.219 -4.800 1.00 94.81 100 MET A N 1
ATOM 823 C CA . MET A 1 100 ? 0.115 12.355 -3.895 1.00 94.81 100 MET A CA 1
ATOM 824 C C . MET A 1 100 ? 1.167 13.465 -4.010 1.00 94.81 100 MET A C 1
ATOM 826 O O . MET A 1 100 ? 0.873 14.629 -3.738 1.00 94.81 100 MET A O 1
ATOM 830 N N . HIS A 1 101 ? 2.389 13.114 -4.405 1.00 96.50 101 HIS A N 1
ATOM 831 C CA . HIS A 1 101 ? 3.474 14.054 -4.664 1.00 96.50 101 HIS A CA 1
ATOM 832 C C . HIS A 1 101 ? 3.524 14.552 -6.120 1.00 96.50 101 HIS A C 1
ATOM 834 O O . HIS A 1 101 ? 4.483 15.230 -6.485 1.00 96.50 101 HIS A O 1
ATOM 840 N N . ASN A 1 102 ? 2.491 14.277 -6.928 1.00 96.38 102 ASN A N 1
ATOM 841 C CA . ASN A 1 102 ? 2.390 14.634 -8.349 1.00 96.38 102 ASN A CA 1
ATOM 842 C C . ASN A 1 102 ? 3.480 14.011 -9.243 1.00 96.38 102 ASN A C 1
ATOM 844 O O . ASN A 1 102 ? 3.793 14.549 -10.303 1.00 96.38 102 ASN A O 1
ATOM 848 N N . TYR A 1 103 ? 4.049 12.874 -8.838 1.00 98.25 103 TYR A N 1
ATOM 849 C CA . TYR A 1 103 ? 4.848 12.040 -9.734 1.00 98.25 103 TYR A CA 1
ATOM 850 C C . TYR A 1 103 ? 3.942 11.077 -10.492 1.00 98.25 103 TYR A C 1
ATOM 852 O O . TYR A 1 103 ? 2.902 10.660 -9.974 1.00 98.25 103 TYR A O 1
ATOM 860 N N . THR A 1 104 ? 4.361 10.676 -11.692 1.00 98.19 104 THR A N 1
ATOM 861 C CA . THR A 1 104 ? 3.760 9.507 -12.336 1.00 98.19 104 THR A CA 1
ATOM 862 C C . THR A 1 104 ? 4.461 8.232 -11.861 1.00 98.19 104 THR A C 1
ATOM 864 O O . THR A 1 104 ? 5.604 8.271 -11.402 1.00 98.19 104 THR A O 1
ATOM 867 N N . THR A 1 105 ? 3.761 7.102 -11.863 1.00 98.50 105 THR A N 1
ATOM 868 C CA . THR A 1 105 ? 4.162 5.888 -11.142 1.00 98.50 105 THR A CA 1
ATOM 869 C C . THR A 1 105 ? 3.998 4.650 -12.008 1.00 98.50 105 THR A C 1
ATOM 871 O O . THR A 1 105 ? 2.968 4.472 -12.654 1.00 98.50 105 THR A O 1
ATOM 874 N N . TYR A 1 106 ? 5.007 3.782 -11.990 1.00 98.31 106 TYR A N 1
ATOM 875 C CA . TYR A 1 106 ? 5.050 2.512 -12.717 1.00 98.31 106 TYR A CA 1
ATOM 876 C C . TYR A 1 106 ? 5.282 1.354 -11.749 1.00 98.31 106 TYR A C 1
ATOM 878 O O . TYR A 1 106 ? 6.046 1.494 -10.792 1.00 98.31 106 TYR A O 1
ATOM 886 N N . VAL A 1 107 ? 4.683 0.205 -12.061 1.00 98.19 107 VAL A N 1
ATOM 887 C CA . VAL A 1 107 ? 4.970 -1.100 -11.448 1.00 98.19 107 VAL A CA 1
ATOM 888 C C . VAL A 1 107 ? 5.298 -2.119 -12.549 1.00 98.19 107 VAL A C 1
ATOM 890 O O . VAL A 1 107 ? 4.742 -2.025 -13.649 1.00 98.19 107 VAL A O 1
ATOM 893 N N . PRO A 1 108 ? 6.144 -3.129 -12.287 1.00 96.69 108 PRO A N 1
ATOM 894 C CA . PRO A 1 108 ? 6.455 -4.187 -13.239 1.00 96.69 108 PRO A CA 1
ATOM 895 C C . PRO A 1 108 ? 5.230 -4.938 -13.766 1.00 96.69 108 PRO A C 1
ATOM 897 O O . PRO A 1 108 ? 4.255 -5.196 -13.057 1.00 96.69 108 PRO A O 1
ATOM 900 N N . ASN A 1 109 ? 5.326 -5.419 -15.008 1.00 94.69 109 ASN A N 1
ATOM 901 C CA . ASN A 1 109 ? 4.269 -6.212 -15.647 1.00 94.69 109 ASN A CA 1
ATOM 902 C C . ASN A 1 109 ? 3.874 -7.478 -14.869 1.00 94.69 109 ASN A C 1
ATOM 904 O O . ASN A 1 109 ? 2.716 -7.890 -14.935 1.00 94.69 109 ASN A O 1
ATOM 908 N N . GLN A 1 110 ? 4.823 -8.089 -14.158 1.00 94.12 110 GLN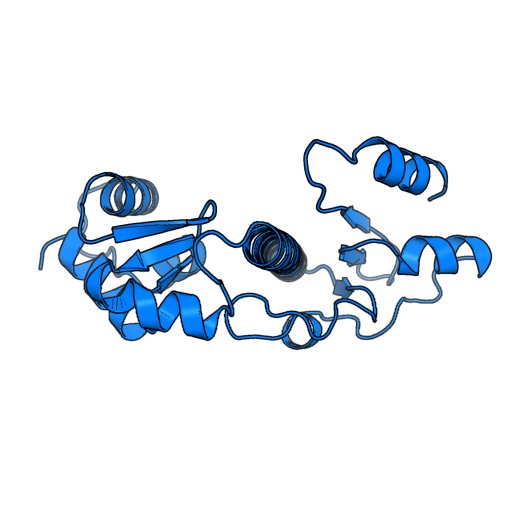 A N 1
ATOM 909 C CA . GLN A 1 110 ? 4.588 -9.262 -13.310 1.00 94.12 110 GLN A CA 1
ATOM 910 C C . GLN A 1 110 ? 3.757 -8.933 -12.057 1.00 94.12 110 GLN A C 1
ATOM 912 O O . GLN A 1 110 ? 3.041 -9.796 -11.554 1.00 94.12 110 GLN A O 1
ATOM 917 N N . ASP A 1 111 ? 3.786 -7.676 -11.608 1.00 95.88 111 ASP A N 1
ATOM 918 C CA . ASP A 1 111 ? 3.144 -7.230 -10.370 1.00 95.88 111 ASP A CA 1
ATOM 919 C C . ASP A 1 111 ? 1.845 -6.473 -10.608 1.00 95.88 111 ASP A C 1
ATOM 921 O O . ASP A 1 111 ? 1.001 -6.411 -9.723 1.00 95.88 111 ASP A O 1
ATOM 925 N N . LYS A 1 112 ? 1.622 -5.957 -11.818 1.00 95.56 112 LYS A N 1
ATOM 926 C CA . LYS A 1 112 ? 0.477 -5.095 -12.147 1.00 95.56 112 LYS A CA 1
ATOM 927 C C . LYS A 1 112 ? -0.895 -5.647 -11.724 1.00 95.56 112 LYS A C 1
ATOM 929 O O . LYS A 1 112 ? -1.797 -4.874 -11.423 1.00 95.56 112 LYS A O 1
ATOM 934 N N . ASN A 1 113 ? -1.058 -6.973 -11.700 1.00 96.12 113 ASN A N 1
ATOM 935 C CA . ASN A 1 113 ? -2.303 -7.646 -11.312 1.00 96.12 113 ASN A CA 1
ATOM 936 C C . ASN A 1 113 ? -2.373 -8.042 -9.827 1.00 96.12 113 ASN A C 1
ATOM 938 O O . ASN A 1 113 ? -3.423 -8.522 -9.398 1.00 96.12 113 ASN A O 1
ATOM 942 N N . LYS A 1 114 ? -1.293 -7.874 -9.055 1.00 95.44 114 LYS A N 1
ATOM 943 C CA . LYS A 1 114 ? -1.293 -8.099 -7.606 1.00 95.44 114 LYS A CA 1
ATOM 944 C C . LYS A 1 114 ? -2.218 -7.088 -6.934 1.00 95.44 114 LYS A C 1
ATOM 946 O O . LYS A 1 114 ? -2.348 -5.947 -7.386 1.00 95.44 114 LYS A O 1
ATOM 951 N N . LYS A 1 115 ? -2.867 -7.519 -5.853 1.00 95.25 115 LYS A N 1
ATOM 952 C CA . LYS A 1 115 ? -3.779 -6.675 -5.083 1.00 95.25 115 LYS A CA 1
ATOM 953 C C . LYS A 1 115 ? -3.009 -5.753 -4.140 1.00 95.25 115 LYS A C 1
ATOM 955 O O . LYS A 1 115 ? -2.197 -6.204 -3.335 1.00 95.25 115 LYS A O 1
ATOM 960 N N . PHE A 1 116 ? -3.335 -4.473 -4.200 1.00 95.75 116 PHE A N 1
ATOM 961 C CA . PHE A 1 116 ? -3.184 -3.514 -3.122 1.00 95.75 116 PHE A CA 1
ATOM 962 C C . PHE A 1 116 ? -4.559 -3.307 -2.483 1.00 95.75 116 PHE A C 1
ATOM 964 O O . PHE A 1 116 ? -5.431 -2.632 -3.041 1.00 95.75 116 PHE A O 1
ATOM 971 N N . LEU A 1 117 ? -4.759 -3.922 -1.315 1.00 94.75 117 LEU A N 1
ATOM 972 C CA . LEU A 1 117 ? -6.070 -4.022 -0.672 1.00 94.75 117 LEU A CA 1
ATOM 973 C C . LEU A 1 117 ? -7.070 -4.693 -1.630 1.00 94.75 117 LEU A C 1
ATOM 975 O O . LEU A 1 117 ? -6.930 -5.874 -1.933 1.00 94.75 117 LEU A O 1
ATOM 979 N N . GLU A 1 118 ? -8.051 -3.955 -2.141 1.00 93.19 118 GLU A N 1
ATOM 980 C CA . GLU A 1 118 ? -9.065 -4.474 -3.071 1.00 93.19 118 GLU A CA 1
ATOM 981 C C . GLU A 1 118 ? -8.850 -4.057 -4.524 1.00 93.19 118 GLU A C 1
ATOM 983 O O . GLU A 1 118 ? -9.566 -4.526 -5.406 1.00 93.19 118 GLU A O 1
ATOM 988 N N . LYS A 1 119 ? -7.875 -3.184 -4.778 1.00 94.88 119 LYS A N 1
ATOM 989 C CA . LYS A 1 119 ? -7.530 -2.725 -6.123 1.00 94.88 119 LYS A CA 1
ATOM 990 C C . LYS A 1 119 ? -6.301 -3.466 -6.612 1.00 94.88 119 LYS A C 1
ATOM 992 O O . LYS A 1 119 ? -5.438 -3.843 -5.827 1.00 94.88 119 LYS A O 1
ATOM 997 N N . LYS A 1 120 ? -6.177 -3.653 -7.914 1.00 96.62 120 LYS A N 1
ATOM 998 C CA . LYS A 1 120 ? -4.926 -4.079 -8.537 1.00 96.62 120 LYS A CA 1
ATOM 999 C C . LYS A 1 120 ? -3.952 -2.911 -8.578 1.00 96.62 120 LYS A C 1
ATOM 1001 O O . LYS A 1 120 ? -4.363 -1.759 -8.718 1.00 96.62 120 LYS A O 1
ATOM 1006 N N . LEU A 1 121 ? -2.655 -3.206 -8.530 1.00 97.62 121 LEU A N 1
ATOM 1007 C CA . LEU A 1 121 ? -1.622 -2.176 -8.653 1.00 97.62 121 LEU A CA 1
ATOM 1008 C C . LEU A 1 121 ? -1.773 -1.360 -9.948 1.00 97.62 121 LEU A C 1
ATOM 1010 O O . LEU A 1 121 ? -1.667 -0.138 -9.910 1.00 97.62 121 LEU A O 1
ATOM 1014 N N . CYS A 1 122 ? -2.126 -1.996 -11.071 1.00 96.81 122 CYS A N 1
ATOM 1015 C CA . CYS A 1 122 ? -2.347 -1.288 -12.337 1.00 96.81 122 CYS A CA 1
ATOM 1016 C C . CYS A 1 122 ? -3.495 -0.267 -12.309 1.00 96.81 122 CYS A C 1
ATOM 1018 O O . CYS A 1 122 ? -3.508 0.648 -13.126 1.00 96.81 122 CYS A O 1
ATOM 1020 N N . GLU A 1 123 ? -4.460 -0.417 -11.398 1.00 97.50 123 GLU A N 1
ATOM 1021 C CA . GLU A 1 123 ? -5.599 0.499 -11.272 1.00 97.50 123 GLU A CA 1
ATOM 1022 C C . GLU A 1 123 ? -5.231 1.781 -10.516 1.00 97.50 123 GLU A C 1
ATOM 1024 O O . GLU A 1 123 ? -5.983 2.754 -10.559 1.00 97.50 123 GLU A O 1
ATOM 1029 N N . ILE A 1 124 ? -4.096 1.781 -9.809 1.00 96.75 124 ILE A N 1
ATOM 1030 C CA . ILE A 1 124 ? -3.610 2.930 -9.036 1.00 96.75 124 ILE A CA 1
ATOM 1031 C C . ILE A 1 124 ? -2.332 3.550 -9.616 1.00 96.75 124 ILE A C 1
ATOM 1033 O O . ILE A 1 124 ? -2.005 4.685 -9.274 1.00 96.75 124 ILE A O 1
ATOM 1037 N N . THR A 1 125 ? -1.610 2.850 -10.493 1.00 97.25 125 THR A N 1
ATOM 1038 C CA . THR A 1 125 ? -0.468 3.413 -11.230 1.00 97.25 125 THR A CA 1
ATOM 1039 C C . THR A 1 125 ? -0.905 4.383 -12.321 1.00 97.25 125 THR A C 1
ATOM 1041 O O . THR A 1 125 ? -1.983 4.238 -12.893 1.00 97.25 125 THR A O 1
ATOM 1044 N N . THR A 1 126 ? -0.038 5.334 -12.663 1.00 97.38 126 THR A N 1
ATOM 1045 C CA . THR A 1 126 ? -0.307 6.340 -13.707 1.00 97.38 126 THR A CA 1
ATOM 1046 C C . THR A 1 126 ? 0.495 6.129 -14.996 1.00 97.38 126 THR A C 1
ATOM 1048 O O . THR A 1 126 ? 0.061 6.591 -16.049 1.00 97.38 126 THR A O 1
ATOM 1051 N N . GLU A 1 127 ? 1.607 5.387 -14.957 1.00 96.19 127 GLU A N 1
ATOM 1052 C CA . GLU A 1 127 ? 2.366 4.944 -16.136 1.00 96.19 127 GLU A CA 1
ATOM 1053 C C . GLU A 1 127 ? 2.116 3.444 -16.382 1.00 96.19 127 GLU A C 1
ATOM 1055 O O . GLU A 1 127 ? 2.638 2.604 -15.642 1.00 96.19 127 GLU A O 1
ATOM 1060 N N . PRO A 1 128 ? 1.338 3.067 -17.414 1.00 93.12 128 PRO A N 1
ATOM 1061 C CA . PRO A 1 128 ? 1.050 1.661 -17.711 1.00 93.12 128 PRO A CA 1
ATOM 1062 C C . PRO A 1 128 ? 2.253 0.913 -18.305 1.00 93.12 128 PRO A C 1
ATOM 1064 O O . PRO A 1 128 ? 2.306 -0.316 -18.260 1.00 93.12 128 PRO A O 1
ATOM 1067 N N . GLU A 1 129 ? 3.209 1.646 -18.873 1.00 94.62 129 GLU A N 1
ATOM 1068 C CA . GLU A 1 129 ? 4.414 1.121 -19.503 1.00 94.62 129 GLU A CA 1
ATOM 1069 C C . GLU A 1 129 ? 5.627 1.943 -19.073 1.00 94.62 129 GLU A C 1
ATOM 1071 O O . GLU A 1 129 ? 5.515 3.138 -18.795 1.00 94.62 129 GLU A O 1
ATOM 1076 N N . LEU A 1 130 ? 6.798 1.304 -19.038 1.00 95.75 130 LEU A N 1
ATOM 1077 C CA . LEU A 1 130 ? 8.040 1.980 -18.686 1.00 95.75 130 LEU A CA 1
ATOM 1078 C C . LEU A 1 130 ? 8.422 2.987 -19.792 1.00 95.75 130 LEU A C 1
ATOM 1080 O O . LEU A 1 130 ? 8.589 2.564 -20.938 1.00 95.75 130 LEU A O 1
ATOM 1084 N N . PRO A 1 131 ? 8.620 4.282 -19.481 1.00 95.56 131 PRO A N 1
ATOM 1085 C CA . PRO A 1 131 ? 9.068 5.268 -20.458 1.00 95.56 131 PRO A CA 1
ATOM 1086 C C . PRO A 1 131 ? 10.427 4.926 -21.086 1.00 95.56 131 PRO A C 1
ATOM 1088 O O . PRO A 1 131 ? 11.320 4.373 -20.440 1.00 95.56 131 PRO A O 1
ATOM 1091 N N . ASP A 1 132 ? 10.633 5.351 -22.332 1.00 95.19 132 ASP A N 1
ATOM 1092 C CA . ASP A 1 132 ? 11.896 5.180 -23.058 1.00 95.19 132 ASP A CA 1
ATOM 1093 C C . ASP A 1 132 ? 12.951 6.233 -22.663 1.00 95.19 132 ASP A C 1
ATOM 1095 O O . ASP A 1 132 ? 13.468 6.977 -23.493 1.00 95.19 132 ASP A O 1
ATOM 1099 N N . PHE A 1 133 ? 13.280 6.316 -21.371 1.00 94.88 133 PHE A N 1
ATOM 1100 C CA . PHE A 1 133 ? 14.133 7.378 -20.817 1.00 94.88 133 PHE A CA 1
ATOM 1101 C C . PHE A 1 133 ? 15.646 7.176 -21.039 1.00 94.88 133 PHE A C 1
ATOM 1103 O O . PHE A 1 133 ? 16.434 8.088 -20.796 1.00 94.88 133 PHE A O 1
ATOM 1110 N N . THR A 1 134 ? 16.074 5.982 -21.460 1.00 94.75 134 THR A N 1
ATOM 1111 C CA . THR A 1 134 ? 17.493 5.612 -21.626 1.00 94.75 134 THR A CA 1
ATOM 1112 C C . THR A 1 134 ? 17.664 4.428 -22.593 1.00 94.75 134 THR A C 1
ATOM 1114 O O . THR A 1 134 ? 16.687 3.958 -23.186 1.00 94.75 134 THR A O 1
ATOM 1117 N N . TYR A 1 135 ? 18.899 3.940 -22.751 1.00 94.75 135 TYR A N 1
ATOM 1118 C CA . TYR A 1 135 ? 19.260 2.759 -23.537 1.00 94.75 135 TYR A CA 1
ATOM 1119 C C . TYR A 1 135 ? 18.548 1.490 -23.058 1.00 94.75 135 TYR A C 1
ATOM 1121 O O . TYR A 1 135 ? 18.299 1.295 -21.869 1.00 94.75 135 TYR A O 1
ATOM 1129 N N . GLU A 1 136 ? 18.284 0.583 -23.998 1.00 94.75 136 GLU A N 1
ATOM 1130 C CA . GLU A 1 136 ? 17.502 -0.632 -23.762 1.00 94.75 136 GLU A CA 1
ATOM 1131 C C . GLU A 1 136 ? 18.038 -1.496 -22.609 1.00 94.75 136 GLU A C 1
ATOM 1133 O O . GLU A 1 136 ? 17.248 -1.985 -21.808 1.00 94.75 136 GLU A O 1
ATOM 1138 N N . VAL A 1 137 ? 19.362 -1.634 -22.475 1.00 93.31 137 VAL A N 1
ATOM 1139 C CA . VAL A 1 137 ? 19.991 -2.437 -21.409 1.00 93.31 137 VAL A CA 1
ATOM 1140 C C . VAL A 1 137 ? 19.608 -1.919 -20.018 1.00 93.31 137 VAL A C 1
ATOM 1142 O O . VAL A 1 137 ? 19.154 -2.692 -19.176 1.00 93.31 137 VAL A O 1
ATOM 1145 N N . ILE A 1 138 ? 19.702 -0.604 -19.804 1.00 92.69 138 ILE A N 1
ATOM 1146 C CA . ILE A 1 138 ? 19.355 0.035 -18.527 1.00 92.69 138 ILE A CA 1
ATOM 1147 C C . ILE A 1 138 ? 17.838 -0.025 -18.310 1.00 92.69 138 ILE A C 1
ATOM 1149 O O . ILE A 1 138 ? 17.374 -0.355 -17.219 1.00 92.69 138 ILE A O 1
ATOM 1153 N N . ARG A 1 139 ? 17.034 0.199 -19.362 1.00 94.38 139 ARG A N 1
ATOM 1154 C CA . ARG A 1 139 ? 15.572 0.053 -19.263 1.00 94.38 139 ARG A CA 1
ATOM 1155 C C . ARG A 1 139 ? 15.162 -1.363 -18.881 1.00 94.38 139 ARG A C 1
ATOM 1157 O O . ARG A 1 139 ? 14.252 -1.530 -18.079 1.00 94.38 139 ARG A O 1
ATOM 1164 N N . ASN A 1 140 ? 15.814 -2.383 -19.430 1.00 92.94 140 ASN A N 1
ATOM 1165 C CA . ASN A 1 140 ? 15.516 -3.775 -19.108 1.00 92.94 140 ASN A CA 1
ATOM 1166 C C . ASN A 1 140 ? 15.804 -4.092 -17.639 1.00 92.94 140 ASN A C 1
ATOM 1168 O O . ASN A 1 140 ? 15.032 -4.834 -17.035 1.00 92.94 140 ASN A O 1
ATOM 1172 N N . ARG A 1 141 ? 16.826 -3.470 -17.039 1.00 92.38 141 ARG A N 1
ATOM 1173 C CA . ARG A 1 141 ? 17.048 -3.549 -15.591 1.00 92.38 141 ARG A CA 1
ATOM 1174 C C . ARG A 1 141 ? 15.967 -2.804 -14.806 1.00 92.38 141 ARG A C 1
ATOM 1176 O O . ARG A 1 141 ? 15.358 -3.392 -13.914 1.00 92.38 141 ARG A O 1
ATOM 1183 N N . ALA A 1 142 ? 15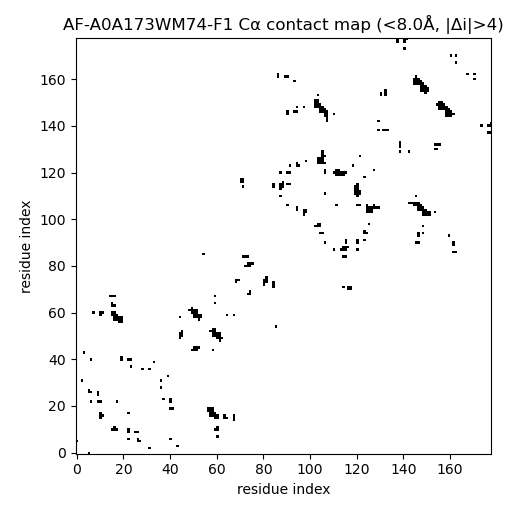.639 -1.574 -15.204 1.00 94.25 142 ALA A N 1
ATOM 1184 C CA . ALA A 1 142 ? 14.594 -0.763 -14.573 1.00 94.25 142 ALA A CA 1
ATOM 1185 C C . ALA A 1 142 ? 13.203 -1.426 -14.614 1.00 94.25 142 ALA A C 1
ATOM 1187 O O . ALA A 1 142 ? 12.437 -1.299 -13.666 1.00 94.25 142 ALA A O 1
ATOM 1188 N N . LYS A 1 143 ? 12.878 -2.211 -15.653 1.00 94.56 143 LYS A N 1
ATOM 1189 C CA . LYS A 1 143 ? 11.615 -2.978 -15.733 1.00 94.56 143 LYS A CA 1
ATOM 1190 C C . LYS A 1 143 ? 11.396 -3.930 -14.553 1.00 94.56 143 LYS A C 1
ATOM 1192 O O . LYS A 1 143 ? 10.254 -4.325 -14.330 1.00 94.56 143 LYS A O 1
ATOM 1197 N N . THR A 1 144 ? 12.468 -4.318 -13.859 1.00 92.81 144 THR A N 1
ATOM 1198 C CA . THR A 1 144 ? 12.447 -5.249 -12.721 1.00 92.81 144 THR A CA 1
ATOM 1199 C C . THR A 1 144 ? 12.353 -4.559 -11.362 1.00 92.81 144 THR A C 1
ATOM 1201 O O . THR A 1 144 ? 12.354 -5.252 -10.348 1.00 92.81 144 THR A O 1
ATOM 1204 N N . VAL A 1 145 ? 12.310 -3.223 -11.335 1.00 95.12 145 VAL A N 1
ATOM 1205 C CA . VAL A 1 145 ? 12.184 -2.449 -10.098 1.00 95.12 145 VAL A CA 1
ATOM 1206 C C . VAL A 1 145 ? 10.726 -2.372 -9.679 1.00 95.12 145 VAL A C 1
ATOM 1208 O O . VAL A 1 145 ? 9.887 -1.969 -10.483 1.00 95.12 145 VAL A O 1
ATOM 1211 N N . ASP A 1 146 ? 10.448 -2.711 -8.422 1.00 96.38 146 ASP A N 1
ATOM 1212 C CA . ASP A 1 146 ? 9.093 -2.872 -7.882 1.00 96.38 146 ASP A CA 1
ATOM 1213 C C . ASP A 1 146 ? 8.200 -1.643 -8.079 1.00 96.38 146 ASP A C 1
ATOM 1215 O O . ASP A 1 146 ? 7.038 -1.778 -8.463 1.00 96.38 146 ASP A O 1
ATOM 1219 N N . VAL A 1 147 ? 8.723 -0.438 -7.822 1.00 98.19 147 VAL A N 1
ATOM 1220 C CA . VAL A 1 147 ? 8.019 0.817 -8.116 1.00 98.19 147 VAL A CA 1
ATOM 1221 C C . VAL A 1 147 ? 8.998 1.882 -8.595 1.00 98.19 147 VAL A C 1
ATOM 1223 O O . VAL A 1 147 ? 10.047 2.106 -7.988 1.00 98.19 147 VAL A O 1
ATOM 1226 N N . ILE A 1 148 ? 8.629 2.600 -9.656 1.00 98.06 148 ILE A N 1
ATOM 1227 C CA . ILE A 1 148 ? 9.391 3.752 -10.153 1.00 98.06 148 ILE A CA 1
ATOM 1228 C C . ILE A 1 148 ? 8.500 4.983 -10.156 1.00 98.06 148 ILE A C 1
ATOM 1230 O O . ILE A 1 148 ? 7.361 4.936 -10.623 1.00 98.06 148 ILE A O 1
ATOM 1234 N N . TRP A 1 149 ? 9.030 6.092 -9.647 1.00 98.44 149 TRP A N 1
ATOM 1235 C CA . TRP A 1 149 ? 8.415 7.410 -9.774 1.00 98.44 149 TRP A CA 1
ATOM 1236 C C . TRP A 1 149 ? 9.096 8.184 -10.894 1.00 98.44 149 TRP A C 1
ATOM 1238 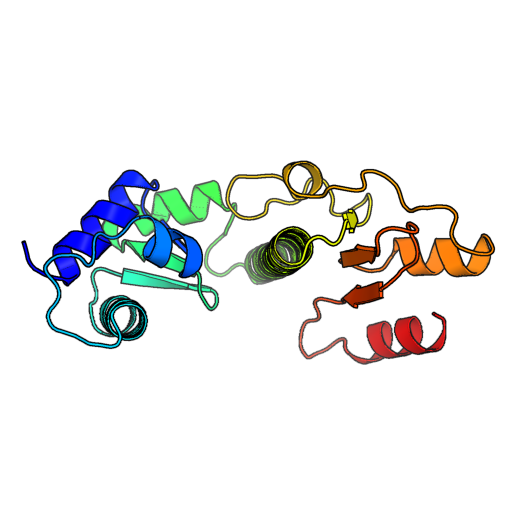O O . TRP A 1 149 ? 10.326 8.220 -10.952 1.00 98.44 149 TRP A O 1
ATOM 1248 N N . PHE A 1 150 ? 8.316 8.858 -11.731 1.00 98.31 150 PHE A N 1
ATOM 1249 C CA . PHE A 1 150 ? 8.796 9.717 -12.806 1.00 98.31 150 PHE A CA 1
ATOM 1250 C C . PHE A 1 150 ? 8.379 11.163 -12.568 1.00 98.31 150 PHE A C 1
ATOM 1252 O O . PHE A 1 150 ? 7.287 11.450 -12.079 1.00 98.31 150 PHE A O 1
ATOM 1259 N N . ASN A 1 151 ? 9.267 12.085 -12.928 1.00 97.12 151 ASN A N 1
ATOM 1260 C CA . ASN A 1 151 ? 8.957 13.511 -12.938 1.00 97.12 151 ASN A CA 1
ATOM 1261 C C . ASN A 1 151 ? 8.161 13.910 -14.194 1.00 97.12 151 ASN A C 1
ATOM 1263 O O . ASN A 1 151 ? 7.937 13.109 -15.097 1.00 97.12 151 ASN A O 1
ATOM 1267 N N . GLU A 1 152 ? 7.804 15.190 -14.291 1.00 95.62 152 GLU A N 1
ATOM 1268 C CA . GLU A 1 152 ? 7.030 15.761 -15.406 1.00 95.62 152 GLU A CA 1
ATOM 1269 C C . GLU A 1 152 ? 7.663 15.550 -16.796 1.00 95.62 152 GLU A C 1
ATOM 1271 O O . GLU A 1 152 ? 6.967 15.581 -17.808 1.00 95.62 152 GLU A O 1
ATOM 1276 N N . ARG A 1 153 ? 8.981 15.311 -16.873 1.00 95.31 153 ARG A N 1
ATOM 1277 C CA . ARG A 1 153 ? 9.698 15.015 -18.127 1.00 95.31 153 ARG A CA 1
ATOM 1278 C C . ARG A 1 153 ? 9.712 13.523 -18.467 1.00 95.31 153 ARG A C 1
ATOM 1280 O O . ARG A 1 153 ? 10.425 13.127 -19.385 1.00 95.31 153 ARG A O 1
ATOM 1287 N N . ARG A 1 154 ? 8.976 12.700 -17.711 1.00 94.88 154 ARG A N 1
ATOM 1288 C CA . ARG A 1 154 ? 8.977 11.229 -17.778 1.00 94.88 154 ARG A CA 1
ATOM 1289 C C . ARG A 1 154 ? 10.370 10.621 -17.578 1.00 94.88 154 ARG A C 1
ATOM 1291 O O . ARG A 1 154 ? 10.680 9.559 -18.110 1.00 94.88 154 ARG A O 1
ATOM 1298 N N . MET A 1 155 ? 11.210 11.301 -16.793 1.00 96.38 155 MET A N 1
ATOM 1299 C CA . MET A 1 155 ? 12.510 10.797 -16.346 1.00 96.38 155 MET A CA 1
ATOM 1300 C C . MET A 1 155 ? 12.374 10.173 -14.954 1.00 96.38 155 MET A C 1
ATOM 1302 O O . MET A 1 155 ? 11.646 10.742 -14.130 1.00 96.38 155 MET A O 1
ATOM 1306 N N . PRO A 1 156 ? 13.061 9.049 -14.663 1.00 96.38 156 PRO A N 1
ATOM 1307 C CA . PRO A 1 156 ? 13.043 8.459 -13.333 1.00 96.38 156 PRO A CA 1
ATOM 1308 C C . PRO A 1 156 ? 13.488 9.480 -12.290 1.00 96.38 156 PRO A C 1
ATOM 1310 O O . PRO A 1 156 ? 14.527 10.125 -12.422 1.00 96.38 156 PRO A O 1
ATOM 1313 N N . PHE A 1 157 ? 12.675 9.634 -11.256 1.00 96.69 157 PHE A N 1
ATOM 1314 C CA . PHE A 1 157 ? 12.970 10.453 -10.091 1.00 96.69 157 PHE A CA 1
ATOM 1315 C C . PHE A 1 157 ? 13.456 9.585 -8.930 1.00 96.69 157 PHE A C 1
ATOM 1317 O O . PHE A 1 157 ? 14.410 9.956 -8.248 1.00 96.69 157 PHE A O 1
ATOM 1324 N N . ARG A 1 158 ? 12.805 8.433 -8.703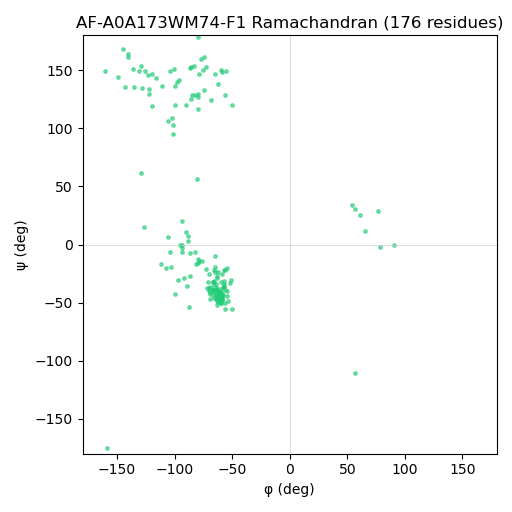 1.00 95.81 158 ARG A N 1
ATOM 1325 C CA . ARG A 1 158 ? 13.149 7.475 -7.643 1.00 95.81 158 ARG A CA 1
ATOM 1326 C C . ARG A 1 158 ? 12.813 6.043 -8.046 1.00 95.81 158 ARG A C 1
ATOM 1328 O O . ARG A 1 158 ? 11.784 5.805 -8.675 1.00 95.81 158 ARG A O 1
ATOM 1335 N N . PHE A 1 159 ? 13.661 5.121 -7.606 1.00 95.50 159 PHE A N 1
ATOM 1336 C CA . PHE A 1 159 ? 13.493 3.673 -7.707 1.00 95.50 159 PHE A CA 1
ATOM 1337 C C . PHE A 1 159 ? 13.255 3.109 -6.305 1.00 95.50 159 PHE A C 1
ATOM 1339 O O . PHE A 1 159 ? 13.934 3.514 -5.358 1.00 95.50 159 PHE A O 1
ATOM 1346 N N . TYR A 1 160 ? 12.297 2.198 -6.172 1.00 96.00 160 TYR A N 1
ATOM 1347 C CA . TYR A 1 160 ? 11.940 1.568 -4.907 1.00 96.00 160 TYR A CA 1
ATOM 1348 C C . TYR A 1 160 ? 11.921 0.049 -5.053 1.00 96.00 160 TYR A C 1
ATOM 1350 O O . TYR A 1 160 ? 11.331 -0.470 -5.996 1.00 96.00 160 TYR A O 1
ATOM 1358 N N . GLU A 1 161 ? 12.518 -0.633 -4.078 1.00 93.81 161 GLU A N 1
ATOM 1359 C CA . GLU A 1 161 ? 12.521 -2.091 -3.926 1.00 93.81 161 GLU A CA 1
ATOM 1360 C C . GLU A 1 161 ? 11.930 -2.426 -2.552 1.00 93.81 161 GLU A C 1
ATOM 1362 O O . GLU A 1 161 ? 12.320 -1.840 -1.534 1.00 93.81 161 GLU A O 1
ATOM 1367 N N . VAL A 1 162 ? 10.960 -3.336 -2.523 1.00 91.81 162 VAL A N 1
ATOM 1368 C CA . VAL A 1 162 ? 10.293 -3.811 -1.312 1.00 91.81 162 VAL A CA 1
ATOM 1369 C C . VAL A 1 162 ? 10.883 -5.166 -0.948 1.00 91.81 162 VAL A C 1
ATOM 1371 O O . VAL A 1 162 ? 10.452 -6.213 -1.424 1.00 91.81 162 VAL A O 1
ATOM 1374 N N . GLU A 1 163 ? 11.866 -5.148 -0.058 1.00 85.44 163 GLU A N 1
ATOM 1375 C CA . GLU A 1 163 ? 12.610 -6.352 0.302 1.00 85.44 163 GLU A CA 1
ATOM 1376 C C . GLU A 1 163 ? 12.213 -6.922 1.655 1.00 85.44 163 GLU A C 1
ATOM 1378 O O . GLU A 1 163 ? 11.915 -6.204 2.617 1.00 85.44 163 GLU A O 1
ATOM 1383 N N . HIS A 1 164 ? 12.327 -8.242 1.746 1.00 74.12 164 HIS A N 1
ATOM 1384 C CA . HIS A 1 164 ? 12.402 -8.928 3.025 1.00 74.12 164 HIS A CA 1
ATOM 1385 C C . HIS A 1 164 ? 13.856 -8.900 3.541 1.00 74.12 164 HIS A C 1
ATOM 1387 O O . HIS A 1 164 ? 14.796 -8.829 2.745 1.00 74.12 164 HIS A O 1
ATOM 1393 N N . PRO A 1 165 ? 14.087 -8.964 4.868 1.00 67.50 165 PRO A N 1
ATOM 1394 C CA . PRO A 1 165 ? 15.410 -8.746 5.472 1.00 67.50 165 PRO A CA 1
ATOM 1395 C C . PRO A 1 165 ? 16.548 -9.629 4.934 1.00 67.50 165 PRO A C 1
ATOM 1397 O O . PRO A 1 165 ? 17.718 -9.307 5.113 1.00 67.50 165 PRO A O 1
ATOM 1400 N N . THR A 1 166 ? 16.221 -10.753 4.300 1.00 60.84 166 THR A N 1
ATOM 1401 C CA . THR A 1 166 ? 17.160 -11.771 3.822 1.00 60.84 166 THR A CA 1
ATOM 1402 C C . THR A 1 166 ? 17.735 -11.509 2.427 1.00 60.84 166 THR A C 1
ATOM 1404 O O . THR A 1 166 ? 18.640 -12.237 2.030 1.00 60.84 166 THR A O 1
ATOM 1407 N N . ASN A 1 167 ? 17.261 -10.498 1.685 1.00 66.94 167 ASN A N 1
ATOM 1408 C CA . ASN A 1 167 ? 17.520 -10.388 0.240 1.00 66.94 167 ASN A CA 1
ATOM 1409 C C . ASN A 1 167 ? 18.131 -9.045 -0.226 1.00 66.94 167 ASN A C 1
ATOM 1411 O O . ASN A 1 167 ? 18.190 -8.749 -1.417 1.00 66.94 167 ASN A O 1
ATOM 1415 N N . ILE A 1 168 ? 18.656 -8.246 0.709 1.00 76.19 168 ILE A N 1
ATOM 1416 C CA . ILE A 1 168 ? 19.146 -6.875 0.460 1.00 76.19 168 ILE A CA 1
ATOM 1417 C C . ILE A 1 168 ? 20.264 -6.760 -0.595 1.00 76.19 168 ILE A C 1
ATOM 1419 O O . ILE A 1 168 ? 20.427 -5.711 -1.212 1.00 76.19 168 ILE A O 1
ATOM 1423 N N . THR A 1 169 ? 21.055 -7.814 -0.822 1.00 76.69 169 THR A N 1
ATOM 1424 C CA . THR A 1 169 ? 22.160 -7.791 -1.795 1.00 76.69 169 THR A CA 1
ATOM 1425 C C . THR A 1 169 ? 21.668 -7.636 -3.232 1.00 76.69 169 THR A C 1
ATOM 1427 O O . THR A 1 169 ? 22.256 -6.875 -3.993 1.00 76.69 169 THR A O 1
ATOM 1430 N N . ASN A 1 170 ? 20.557 -8.285 -3.592 1.00 74.88 170 ASN A N 1
ATOM 1431 C CA . ASN A 1 170 ? 20.028 -8.244 -4.958 1.00 74.88 170 ASN A CA 1
ATOM 1432 C C . ASN A 1 170 ? 19.534 -6.846 -5.352 1.00 74.88 170 ASN A C 1
ATOM 1434 O O . ASN A 1 170 ? 19.725 -6.408 -6.487 1.00 74.88 170 ASN A O 1
ATOM 1438 N N . SER A 1 171 ? 18.916 -6.128 -4.419 1.00 76.00 171 SER A N 1
ATOM 1439 C CA . SER A 1 171 ? 18.462 -4.753 -4.636 1.00 76.00 171 SER A CA 1
ATOM 1440 C C . SER A 1 171 ? 19.637 -3.781 -4.69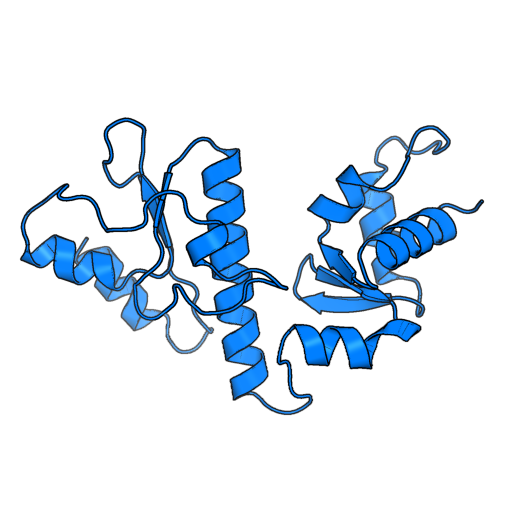3 1.00 76.00 171 SER A C 1
ATOM 1442 O O . SER A 1 171 ? 19.622 -2.874 -5.520 1.00 76.00 171 SER A O 1
ATOM 1444 N N . LEU A 1 172 ? 20.685 -3.979 -3.885 1.00 78.44 172 LEU A N 1
ATOM 1445 C CA . LEU A 1 172 ? 21.905 -3.165 -3.968 1.00 78.44 172 LEU A CA 1
ATOM 1446 C C . LEU A 1 172 ? 22.585 -3.276 -5.338 1.00 78.44 172 LEU A C 1
ATOM 1448 O O . LEU A 1 172 ? 22.987 -2.253 -5.891 1.00 78.44 172 LEU A O 1
ATOM 1452 N N . ASP A 1 173 ? 22.650 -4.478 -5.914 1.00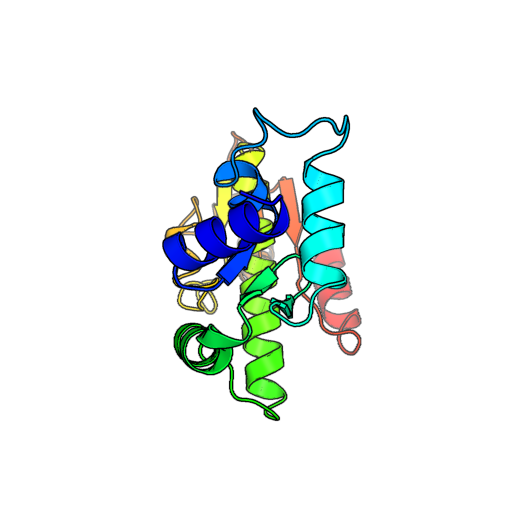 78.62 173 ASP A N 1
ATOM 1453 C CA . ASP A 1 173 ? 23.203 -4.672 -7.259 1.00 78.62 173 ASP A CA 1
ATOM 1454 C C . ASP A 1 173 ? 22.370 -3.931 -8.319 1.00 78.62 173 ASP A C 1
ATOM 1456 O O . ASP A 1 173 ? 22.924 -3.238 -9.173 1.00 78.62 173 ASP A O 1
ATOM 1460 N N . LYS A 1 174 ? 21.030 -3.978 -8.225 1.00 80.31 174 LYS A N 1
ATOM 1461 C CA . LYS A 1 174 ? 20.144 -3.186 -9.100 1.00 80.31 174 LYS A CA 1
ATOM 1462 C C . LYS A 1 174 ? 20.422 -1.685 -8.995 1.00 80.31 174 LYS A C 1
ATOM 1464 O O . LYS A 1 174 ? 20.464 -1.016 -10.021 1.00 80.31 174 LYS A O 1
ATOM 1469 N N . PHE A 1 175 ? 20.613 -1.161 -7.783 1.00 79.62 175 PHE A N 1
ATOM 1470 C CA . PHE A 1 175 ? 20.936 0.255 -7.572 1.00 79.62 175 PHE A CA 1
ATOM 1471 C C . PHE A 1 175 ? 22.304 0.646 -8.129 1.00 79.62 175 PHE A C 1
ATOM 1473 O O . PHE A 1 175 ? 22.482 1.789 -8.524 1.00 79.62 175 PHE A O 1
ATOM 1480 N N . TYR A 1 176 ? 23.275 -0.266 -8.141 1.00 80.81 176 TYR A N 1
ATOM 1481 C CA . TYR A 1 176 ? 24.578 0.006 -8.743 1.00 80.81 176 TYR A CA 1
ATOM 1482 C C . TYR A 1 176 ? 24.509 0.079 -10.277 1.00 80.81 176 TYR A C 1
ATOM 1484 O O . TYR A 1 176 ? 25.263 0.822 -10.902 1.00 80.81 176 TYR A O 1
ATOM 1492 N N . GLU A 1 177 ? 23.610 -0.694 -10.888 1.00 77.38 177 GLU A N 1
ATOM 1493 C CA . GLU A 1 177 ? 23.436 -0.761 -12.342 1.00 77.38 177 GLU A CA 1
ATOM 1494 C C . GLU A 1 177 ? 22.576 0.372 -12.943 1.00 77.38 177 GLU A C 1
ATOM 1496 O O . GLU A 1 177 ? 22.609 0.561 -14.164 1.00 77.38 177 GLU A O 1
ATOM 1501 N N . LEU A 1 178 ? 21.795 1.088 -12.122 1.00 81.25 178 LEU A N 1
ATOM 1502 C CA . LEU A 1 178 ? 20.817 2.114 -12.526 1.00 81.25 178 LEU A CA 1
ATOM 1503 C C . LEU A 1 178 ? 21.261 3.535 -12.159 1.00 81.25 178 LEU A C 1
ATOM 1505 O O . LEU A 1 178 ? 21.067 4.427 -13.019 1.00 81.25 178 LEU A O 1
#

Sequence (178 aa):
MTQKEYVIEAMRRNGGYATFQQLNQMVDFSTWKTKTPQASIRQIVQVYDEFFRIRPGLWALTECKDDVLRRFDIVENDVGSDEMFTHSYYQGIIVELGNMHNYTTYVPNQDKNKKFLEKKLCEITTEPELPDFTYEVIRNRAKTVDVIWFNERRMPFRFYEVEHPTNITNSLDKFYEL